Protein AF-A0A8B7DTK4-F1 (afdb_monomer)

Solvent-accessible surface area (backbone atoms only — not comparable to full-atom values): 12635 Å² total; per-residue (Å²): 114,81,43,78,78,46,71,45,81,39,55,44,80,62,78,88,48,68,75,44,72,44,79,48,42,32,68,42,70,70,43,102,45,38,32,32,68,31,72,33,50,77,47,78,41,64,47,70,21,38,71,86,69,42,74,74,54,98,84,59,91,75,79,82,68,93,57,94,75,70,74,75,70,68,80,72,57,88,82,68,97,69,95,66,76,84,79,89,68,98,66,87,71,51,88,86,48,94,54,77,44,68,44,64,66,47,74,51,75,45,76,42,70,95,69,66,85,91,61,89,74,64,90,91,56,81,64,62,39,81,43,54,77,43,60,36,41,33,33,33,32,48,46,66,36,74,68,60,45,50,54,49,51,52,43,58,75,67,64,60,87,72,90,77,89,80,86,87,85,88,85,87,86,77,86,82,67,96,57,100,70,86,87,82,84,82,86,129

Nearest PDB structures (foldseek):
  6ov6-assembly1_B  TM=1.479E-01  e=3.094E+00  Bizionia argentinensis JUB59
  6ov6-assembly1_C  TM=1.062E-01  e=1.265E+00  Bizionia argentinensis JUB59
  6ov6-assembly1_A  TM=1.298E-01  e=3.658E+00  Bizionia argentinensis JUB59
  4cug-assembly1_B  TM=1.272E-01  e=8.459E+00  Rhodothermus marinus DSM 4252

Sequence (188 aa):
MKELKGFHEYEPVARTNLNRVGEIKINIEQKDLFTLPSEAFLLFEGRLLKADETAYVNGDATTMLGMLKYPNDFQLAQGLNQLWTKDSDTIAYIDDYNKVIYGFKHTLTLVRKSDNDAIFRVATLADGKVNLDKISLFIPQVIPSDIERNNLYKAIESKVTLPVTFRLRQCDTITVPQFTTFTWRLSV

Mean predicted aligned error: 13.81 Å

Foldseek 3Di:
DKDWPFKDKWFWPDLVCPQPFFKTKTKDAFDQFKWFCQPKDKDWDWAKAAPVRHHDDDVPPDDPPPDPPPPPPVVPPPDDDDQDDDDPDDDDGNPPDRDIDGRDIDMDIDGDDPDLSSDDDDPPGGGIGIGTNGMIMIIITIDDDPVVVVVVVVCVVVVDDDDDDDDDDDDDDDDDDPDPDDDDDDDD

Structure (mmCIF, N/CA/C/O backbone):
data_AF-A0A8B7DTK4-F1
#
_entry.id   AF-A0A8B7DTK4-F1
#
loop_
_atom_site.group_PDB
_atom_site.id
_atom_site.type_symbol
_atom_site.label_atom_id
_atom_site.label_alt_id
_atom_site.label_comp_id
_atom_site.label_asym_id
_atom_site.label_entity_id
_atom_site.label_seq_id
_atom_site.pdbx_PDB_ins_code
_atom_site.Cartn_x
_atom_site.Cartn_y
_atom_site.Cartn_z
_atom_site.occupancy
_atom_site.B_iso_or_equiv
_atom_site.auth_seq_id
_atom_site.auth_comp_id
_atom_site.auth_asym_id
_atom_site.auth_atom_id
_atom_site.pdbx_PDB_model_num
ATOM 1 N N . MET A 1 1 ? -24.216 4.864 14.576 1.00 44.91 1 MET A N 1
ATOM 2 C CA . MET A 1 1 ? -24.102 5.370 13.186 1.00 44.91 1 MET A CA 1
ATOM 3 C C . MET A 1 1 ? -22.685 5.890 13.056 1.00 44.91 1 MET A C 1
ATOM 5 O O . MET A 1 1 ? -22.314 6.747 13.845 1.00 44.91 1 MET A O 1
ATOM 9 N N . LYS A 1 2 ? -21.865 5.278 12.195 1.00 52.81 2 LYS A N 1
ATOM 10 C CA . LYS A 1 2 ? -20.459 5.662 12.013 1.00 52.81 2 LYS A CA 1
ATOM 11 C C . LYS A 1 2 ? -20.415 6.842 11.047 1.00 52.81 2 LYS A C 1
ATOM 13 O O . LYS A 1 2 ? -20.932 6.711 9.942 1.00 52.81 2 LYS A O 1
ATOM 18 N N . GLU A 1 3 ? -19.805 7.951 11.441 1.00 58.19 3 GLU A N 1
ATOM 19 C CA . GLU A 1 3 ? -19.503 9.038 10.510 1.00 58.19 3 GLU A CA 1
ATOM 20 C C . GLU A 1 3 ? -18.032 8.951 10.094 1.00 58.19 3 GLU A C 1
ATOM 22 O O . GLU A 1 3 ? -17.126 8.877 10.933 1.00 58.19 3 GLU A O 1
ATOM 27 N N . LEU A 1 4 ? -17.798 8.916 8.780 1.00 62.78 4 LEU A N 1
ATOM 28 C CA . LEU A 1 4 ? -16.462 9.011 8.203 1.00 62.78 4 LEU A CA 1
ATOM 29 C C . LEU A 1 4 ? -16.016 10.472 8.283 1.00 62.78 4 LEU A C 1
ATOM 31 O O . LEU A 1 4 ? -16.617 11.347 7.666 1.00 62.78 4 LEU A O 1
ATOM 35 N N . LYS A 1 5 ? -14.950 10.736 9.041 1.00 64.56 5 LYS A N 1
ATOM 36 C CA . LYS A 1 5 ? -14.385 12.085 9.193 1.00 64.56 5 LYS A CA 1
ATOM 37 C C . LYS A 1 5 ? -13.558 12.500 7.971 1.00 64.56 5 LYS A C 1
ATOM 39 O O . LYS A 1 5 ? -13.405 13.687 7.701 1.00 64.56 5 LYS A O 1
ATOM 44 N N . GLY A 1 6 ? -12.999 11.515 7.267 1.00 80.50 6 GLY A N 1
ATOM 45 C CA . GLY A 1 6 ? -12.108 11.689 6.123 1.00 80.50 6 GLY A CA 1
ATOM 46 C C . GLY A 1 6 ? -10.924 10.724 6.162 1.00 80.50 6 GLY A C 1
ATOM 47 O O . GLY A 1 6 ? -10.737 9.979 7.128 1.00 80.50 6 GLY A O 1
ATOM 48 N N . PHE A 1 7 ? -10.117 10.747 5.105 1.00 85.12 7 PHE A N 1
ATOM 49 C CA . PHE A 1 7 ? -8.891 9.960 5.009 1.00 85.12 7 PHE A CA 1
ATOM 50 C C . PHE A 1 7 ? -7.704 10.726 5.587 1.00 85.12 7 PHE A C 1
ATOM 52 O O . PHE A 1 7 ? -7.533 11.917 5.332 1.00 85.12 7 PHE A O 1
ATOM 59 N N . HIS A 1 8 ? -6.867 10.032 6.351 1.00 89.06 8 HIS A N 1
ATOM 60 C CA . HIS A 1 8 ? -5.576 10.543 6.790 1.00 89.06 8 HIS A CA 1
ATOM 61 C C . HIS A 1 8 ? -4.464 9.956 5.937 1.00 89.06 8 HIS A C 1
ATOM 63 O O . HIS A 1 8 ? -4.405 8.740 5.755 1.00 89.06 8 HIS A O 1
ATOM 69 N N . GLU A 1 9 ? -3.590 10.828 5.449 1.00 90.31 9 GLU A N 1
ATOM 70 C CA . GLU A 1 9 ? -2.414 10.462 4.673 1.00 90.31 9 GLU A CA 1
ATOM 71 C C . GLU A 1 9 ? -1.246 10.089 5.597 1.00 90.31 9 GLU A C 1
ATOM 73 O O . GLU A 1 9 ? -0.906 10.825 6.525 1.00 90.31 9 GLU A O 1
ATOM 78 N N . TYR A 1 10 ? -0.619 8.950 5.323 1.00 89.88 10 TYR A N 1
ATOM 79 C CA . TYR A 1 10 ? 0.589 8.467 5.974 1.00 89.88 10 TYR A CA 1
ATOM 80 C C . TYR A 1 10 ? 1.692 8.318 4.936 1.00 89.88 10 TYR A C 1
ATOM 82 O O . TYR A 1 10 ? 1.535 7.623 3.930 1.00 89.88 10 TYR A O 1
ATOM 90 N N . GLU A 1 11 ? 2.830 8.942 5.212 1.00 90.88 11 GLU A N 1
ATOM 91 C CA . GLU A 1 11 ? 3.963 8.963 4.298 1.00 90.88 11 GLU A CA 1
ATOM 92 C C . GLU A 1 11 ? 5.086 8.007 4.738 1.00 90.88 11 GLU A C 1
ATOM 94 O O . GLU A 1 11 ? 5.223 7.702 5.930 1.00 90.88 11 GLU A O 1
ATOM 99 N N . PRO A 1 12 ? 5.928 7.549 3.796 1.00 91.88 12 PRO A N 1
ATOM 100 C CA . PRO A 1 12 ? 7.107 6.761 4.095 1.00 91.88 12 PRO A CA 1
ATOM 101 C C . PRO A 1 12 ? 8.075 7.474 5.037 1.00 91.88 12 PRO A C 1
ATOM 103 O O . PRO A 1 12 ? 8.322 8.675 4.917 1.00 91.88 12 PRO A O 1
ATOM 106 N N . VAL A 1 13 ? 8.709 6.699 5.918 1.00 87.31 13 VAL A N 1
ATOM 107 C CA . VAL A 1 13 ? 9.711 7.194 6.879 1.00 87.31 13 VAL A CA 1
ATOM 108 C C . VAL A 1 13 ? 10.893 7.862 6.165 1.00 87.31 13 VAL A C 1
ATOM 110 O O . VAL A 1 13 ? 11.424 8.859 6.645 1.00 87.31 13 VAL A O 1
ATOM 113 N N . ALA A 1 14 ? 11.296 7.342 5.001 1.00 79.25 14 ALA A N 1
ATOM 114 C CA . ALA A 1 14 ? 12.398 7.871 4.201 1.00 79.25 14 ALA A CA 1
ATOM 115 C C . ALA A 1 14 ? 11.925 8.245 2.786 1.00 79.25 14 ALA A C 1
ATOM 117 O O . ALA A 1 14 ? 11.954 7.424 1.869 1.00 79.25 14 ALA A O 1
ATOM 118 N N . ARG A 1 15 ? 11.520 9.508 2.600 1.00 66.81 15 ARG A N 1
ATOM 119 C CA . ARG A 1 15 ? 10.971 10.028 1.329 1.00 66.81 15 ARG A CA 1
ATOM 120 C C . ARG A 1 15 ? 11.964 10.025 0.160 1.00 66.81 15 ARG A C 1
ATOM 122 O O . ARG A 1 15 ? 11.557 10.014 -0.992 1.00 66.81 15 ARG A O 1
ATOM 129 N N . THR A 1 16 ? 13.268 10.028 0.428 1.00 63.88 16 THR A N 1
ATOM 130 C CA . THR A 1 16 ? 14.312 10.179 -0.604 1.00 63.88 16 THR A CA 1
ATOM 131 C C . THR A 1 16 ? 14.728 8.870 -1.278 1.00 63.88 16 THR A C 1
ATOM 133 O O . THR A 1 16 ? 15.439 8.900 -2.279 1.00 63.88 16 THR A O 1
ATOM 136 N N . ASN A 1 17 ? 14.283 7.716 -0.768 1.00 73.69 17 ASN A N 1
ATOM 137 C CA . ASN A 1 17 ? 14.762 6.400 -1.209 1.00 73.69 17 ASN A CA 1
ATOM 138 C C . ASN A 1 17 ? 13.723 5.577 -1.988 1.00 73.69 17 ASN A C 1
ATOM 140 O O . ASN A 1 17 ? 13.933 4.386 -2.192 1.00 73.69 17 ASN A O 1
ATOM 144 N N . LEU A 1 18 ? 12.641 6.191 -2.480 1.00 86.19 18 LEU A N 1
ATOM 145 C CA . LEU A 1 18 ? 11.566 5.476 -3.194 1.00 86.19 18 LEU A CA 1
ATOM 146 C C . LEU A 1 18 ? 12.040 4.779 -4.484 1.00 86.19 18 LEU A C 1
ATOM 148 O O . LEU A 1 18 ? 11.408 3.829 -4.945 1.00 86.19 18 LEU A O 1
ATOM 152 N N . ASN A 1 19 ? 13.155 5.241 -5.059 1.00 87.69 19 ASN A N 1
ATOM 153 C CA . ASN A 1 19 ? 13.752 4.711 -6.291 1.00 87.69 19 ASN A CA 1
ATOM 154 C C . ASN A 1 19 ? 14.987 3.835 -6.057 1.00 87.69 19 ASN A C 1
ATOM 156 O O . ASN A 1 19 ? 15.630 3.413 -7.016 1.00 87.69 19 ASN A O 1
ATOM 160 N N . ARG A 1 20 ? 15.329 3.557 -4.794 1.00 88.44 20 ARG A N 1
ATOM 161 C CA . ARG A 1 20 ? 16.399 2.622 -4.443 1.00 88.44 20 ARG A CA 1
ATOM 162 C C . ARG A 1 20 ? 15.816 1.250 -4.135 1.00 88.44 20 ARG A C 1
ATOM 164 O O . ARG A 1 20 ? 14.678 1.129 -3.691 1.00 88.44 20 ARG A O 1
ATOM 171 N N . VAL A 1 21 ? 16.621 0.221 -4.369 1.00 88.56 21 VAL A N 1
ATOM 172 C CA . VAL A 1 21 ? 16.302 -1.143 -3.941 1.00 88.56 21 VAL A CA 1
ATOM 173 C C . VAL A 1 21 ? 16.249 -1.166 -2.416 1.00 88.56 21 VAL A C 1
ATOM 175 O O . VAL A 1 21 ? 17.160 -0.650 -1.764 1.00 88.56 21 VAL A O 1
ATOM 178 N N . GLY A 1 22 ? 15.200 -1.759 -1.856 1.00 88.00 22 GLY A N 1
ATOM 179 C CA . GLY A 1 22 ? 15.048 -1.904 -0.414 1.00 88.00 22 GLY A CA 1
ATOM 180 C C . GLY A 1 22 ? 13.632 -1.672 0.093 1.00 88.00 22 GLY A C 1
ATOM 181 O O . GLY A 1 22 ? 12.657 -1.648 -0.660 1.00 88.00 22 GLY A O 1
ATOM 182 N N . GLU A 1 23 ? 13.535 -1.540 1.411 1.00 89.38 23 GLU A N 1
ATOM 183 C CA . GLU A 1 23 ? 12.269 -1.397 2.119 1.00 89.38 23 GLU A CA 1
ATOM 184 C C . GLU A 1 23 ? 11.786 0.055 2.126 1.00 89.38 23 GLU A C 1
ATOM 186 O O . GLU A 1 23 ? 12.502 0.978 2.518 1.00 89.38 23 GLU A O 1
ATOM 191 N N . ILE A 1 24 ? 10.518 0.235 1.778 1.00 88.50 24 ILE A N 1
ATOM 192 C CA . ILE A 1 24 ? 9.765 1.468 1.947 1.00 88.50 24 ILE A CA 1
ATOM 193 C C . ILE A 1 24 ? 8.773 1.213 3.079 1.00 88.50 24 ILE A C 1
ATOM 195 O O . ILE A 1 24 ? 7.838 0.425 2.937 1.00 88.50 24 ILE A O 1
ATOM 199 N N . LYS A 1 25 ? 9.005 1.856 4.225 1.00 90.31 25 LYS A N 1
ATOM 200 C CA . LYS A 1 25 ? 8.197 1.675 5.437 1.00 90.31 25 LYS A CA 1
ATOM 201 C C . LYS A 1 25 ? 7.283 2.861 5.658 1.00 90.31 25 LYS A C 1
ATOM 203 O O . LYS A 1 25 ? 7.762 3.993 5.681 1.00 90.31 25 LYS A O 1
ATOM 208 N N . ILE A 1 26 ? 6.006 2.589 5.892 1.00 90.00 26 ILE A N 1
ATOM 209 C CA . ILE A 1 26 ? 5.018 3.558 6.359 1.00 90.00 26 ILE A CA 1
ATOM 210 C C . ILE A 1 26 ? 4.598 3.131 7.762 1.00 90.00 26 ILE A C 1
ATOM 212 O O . ILE A 1 26 ? 4.075 2.032 7.958 1.00 90.00 26 ILE A O 1
ATOM 216 N N . ASN A 1 27 ? 4.854 3.998 8.738 1.00 89.00 27 ASN A N 1
ATOM 217 C CA . ASN A 1 27 ? 4.520 3.742 10.133 1.00 89.00 27 ASN A CA 1
ATOM 218 C C . ASN A 1 27 ? 3.277 4.527 10.536 1.00 89.00 27 ASN A C 1
ATOM 220 O O . ASN A 1 27 ? 3.184 5.738 10.340 1.00 89.00 27 ASN A O 1
ATOM 224 N N . ILE A 1 28 ? 2.347 3.820 11.163 1.00 87.94 28 ILE A N 1
ATOM 225 C CA . ILE A 1 28 ? 1.194 4.386 11.845 1.00 87.94 28 ILE A CA 1
ATOM 226 C C . ILE A 1 28 ? 1.518 4.351 13.325 1.00 87.94 28 ILE A C 1
ATOM 228 O O . ILE A 1 28 ? 1.452 3.298 13.958 1.00 87.94 28 ILE A O 1
ATOM 232 N N . GLU A 1 29 ? 1.902 5.501 13.865 1.00 85.62 29 GLU A N 1
ATOM 233 C CA . GLU A 1 29 ? 2.156 5.624 15.295 1.00 85.62 29 GLU A CA 1
ATOM 234 C C . GLU A 1 29 ? 0.861 5.543 16.104 1.00 85.62 29 GLU A C 1
ATOM 236 O O . GLU A 1 29 ? -0.230 5.855 15.616 1.00 85.62 29 GLU A O 1
ATOM 241 N N . GLN 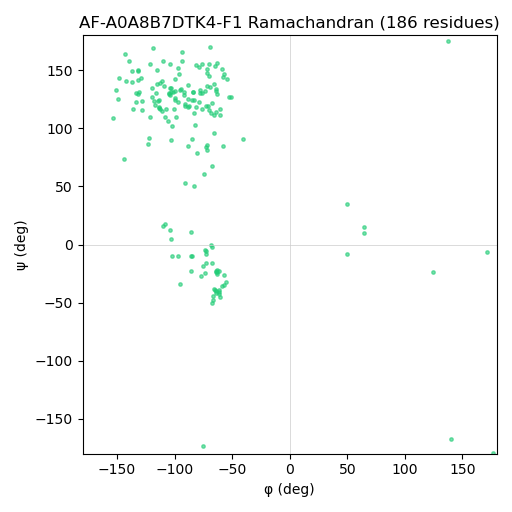A 1 30 ? 1.006 5.139 17.365 1.00 78.06 30 GLN A N 1
ATOM 242 C CA . GLN A 1 30 ? -0.094 5.102 18.315 1.00 78.06 30 GLN A CA 1
ATOM 243 C C . GLN A 1 30 ? -0.655 6.517 18.503 1.00 78.06 30 GLN A C 1
ATOM 245 O O . GLN A 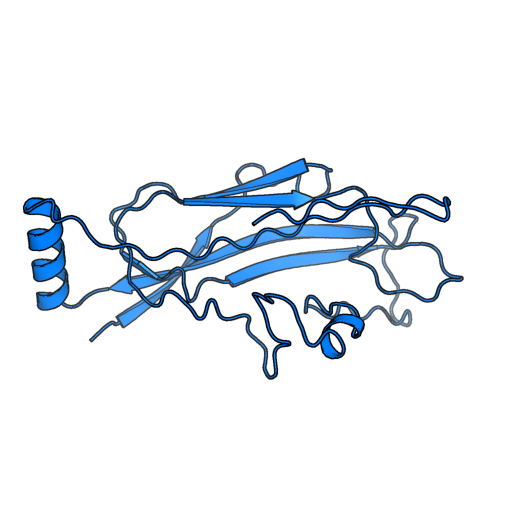1 30 ? 0.033 7.425 18.966 1.00 78.06 30 GLN A O 1
ATOM 250 N N . LYS A 1 31 ? -1.916 6.699 18.115 1.00 74.75 31 LYS A N 1
ATOM 251 C CA . LYS A 1 31 ? -2.695 7.928 18.291 1.00 74.75 31 LYS A CA 1
ATOM 252 C C . LYS A 1 31 ? -4.056 7.552 18.867 1.00 74.75 31 LYS A C 1
ATOM 254 O O . LYS A 1 31 ? -4.571 6.485 18.538 1.00 74.75 31 LYS A O 1
ATOM 259 N N . ASP A 1 32 ? -4.666 8.440 19.646 1.00 79.81 32 ASP A N 1
ATOM 260 C CA . ASP A 1 32 ? -6.035 8.279 20.164 1.00 79.81 32 ASP A CA 1
ATOM 261 C C . ASP A 1 32 ? -7.081 8.510 19.059 1.00 79.81 32 ASP A C 1
ATOM 263 O O . ASP A 1 32 ? -7.887 9.440 19.090 1.00 79.81 32 ASP A O 1
ATOM 267 N N . LEU A 1 33 ? -7.016 7.683 18.017 1.00 82.50 33 LEU A N 1
ATOM 268 C CA . LEU A 1 33 ? -7.846 7.762 16.826 1.00 82.50 33 LEU A CA 1
ATOM 269 C C . LEU A 1 33 ? -8.468 6.401 16.536 1.00 82.50 33 LEU A C 1
ATOM 271 O O . LEU A 1 33 ? -7.838 5.352 16.690 1.00 82.50 33 LEU A O 1
ATOM 275 N N . PHE A 1 34 ? -9.710 6.455 16.069 1.00 82.56 34 PHE A N 1
ATOM 276 C CA . PHE A 1 34 ? -10.416 5.315 15.513 1.00 82.56 34 PHE A CA 1
ATOM 277 C C . PHE A 1 34 ? -10.166 5.283 14.007 1.00 82.56 34 PHE A C 1
ATOM 279 O O . PHE A 1 34 ? -10.479 6.246 13.303 1.00 82.56 34 PHE A O 1
ATOM 286 N N . THR A 1 35 ? -9.595 4.192 13.514 1.00 83.38 35 THR A N 1
ATOM 287 C CA . THR A 1 35 ? -9.281 4.006 12.096 1.00 83.38 35 THR A CA 1
ATOM 288 C C . THR A 1 35 ? -9.975 2.772 11.543 1.00 83.38 35 THR A C 1
ATOM 290 O O . THR A 1 35 ? -10.315 1.847 12.285 1.00 83.38 35 THR A O 1
ATOM 293 N N . LEU A 1 36 ? -10.203 2.758 10.231 1.00 80.31 36 LEU A N 1
ATOM 294 C CA . LEU A 1 36 ? -10.808 1.626 9.535 1.00 80.31 36 LEU A CA 1
ATOM 295 C C . LEU A 1 36 ? -9.879 1.130 8.413 1.00 80.31 36 LEU A C 1
ATOM 297 O O . LEU A 1 36 ? -10.003 1.566 7.272 1.00 80.31 36 LEU A O 1
ATOM 301 N N . PRO A 1 37 ? -8.929 0.225 8.716 1.00 79.25 37 PRO A N 1
ATOM 302 C CA . PRO A 1 37 ? -7.949 -0.230 7.730 1.00 79.25 37 PRO A CA 1
ATOM 303 C C . PRO A 1 37 ? -8.538 -0.965 6.521 1.00 79.25 37 PRO A C 1
ATOM 305 O O . PRO A 1 37 ? -7.881 -1.001 5.489 1.00 79.25 37 PRO A O 1
ATOM 308 N N . SER A 1 38 ? -9.750 -1.532 6.608 1.00 76.06 38 SER A N 1
ATOM 309 C CA . SER A 1 38 ? -10.386 -2.221 5.469 1.00 76.06 38 SER A CA 1
ATOM 310 C C . SER A 1 38 ? -10.687 -1.317 4.282 1.00 76.06 38 SER A C 1
ATOM 312 O O . SER A 1 38 ? -10.814 -1.798 3.164 1.00 76.06 38 SER A O 1
ATOM 314 N N . GLU A 1 39 ? -10.815 -0.017 4.529 1.00 78.25 39 GLU A N 1
ATOM 315 C CA . GLU A 1 39 ? -11.058 0.993 3.501 1.00 78.25 39 GLU A CA 1
ATOM 316 C C . GLU A 1 39 ? -9.783 1.791 3.182 1.00 78.25 39 GLU A C 1
ATOM 318 O O . GLU A 1 39 ? -9.840 2.843 2.551 1.00 78.25 39 GLU A O 1
ATOM 323 N N . ALA A 1 40 ? -8.616 1.330 3.640 1.00 82.12 40 ALA A N 1
ATOM 324 C CA . ALA A 1 40 ? -7.351 1.974 3.330 1.00 82.12 40 ALA A CA 1
ATOM 325 C C . ALA A 1 40 ? -6.942 1.752 1.868 1.00 82.12 40 ALA A C 1
ATOM 327 O O . ALA A 1 40 ? -7.164 0.681 1.308 1.00 82.12 40 ALA A O 1
ATOM 328 N N . PHE A 1 41 ? -6.262 2.732 1.275 1.00 81.00 41 PHE A N 1
ATOM 329 C CA . PHE A 1 41 ? -5.714 2.616 -0.077 1.00 81.00 41 PHE A CA 1
ATOM 330 C C . PHE A 1 41 ? -4.323 3.244 -0.188 1.00 81.00 41 PHE A C 1
ATOM 332 O O . PHE A 1 41 ? -3.936 4.097 0.612 1.00 81.00 41 PHE A O 1
ATOM 339 N N . LEU A 1 42 ? -3.562 2.815 -1.194 1.00 85.44 42 LEU A N 1
ATOM 340 C CA . LEU A 1 42 ? -2.244 3.360 -1.516 1.00 85.44 42 LEU A CA 1
ATOM 341 C C . LEU A 1 42 ? -2.328 4.263 -2.744 1.00 85.44 42 LEU A C 1
ATOM 343 O O . LEU A 1 42 ? -2.906 3.889 -3.761 1.00 85.44 42 LEU A O 1
ATOM 347 N N . LEU A 1 43 ? -1.693 5.424 -2.653 1.00 83.25 43 LEU A N 1
ATOM 348 C CA . LEU A 1 43 ? -1.457 6.330 -3.765 1.00 83.25 43 LEU A CA 1
ATOM 349 C C . LEU A 1 43 ? 0.007 6.223 -4.190 1.00 83.25 43 LEU A C 1
ATOM 351 O O . LEU A 1 43 ? 0.904 6.369 -3.358 1.00 83.25 43 LEU A O 1
ATOM 355 N N . PHE A 1 44 ? 0.233 6.014 -5.484 1.00 84.69 44 PHE A N 1
ATOM 356 C CA . PHE A 1 44 ? 1.550 6.070 -6.107 1.00 84.69 44 PHE A CA 1
ATOM 357 C C . PHE A 1 44 ? 1.550 7.191 -7.141 1.00 84.69 44 PHE A C 1
ATOM 359 O O . PHE A 1 44 ? 0.743 7.177 -8.068 1.00 84.69 44 PHE A O 1
ATOM 366 N N . GLU A 1 45 ? 2.473 8.135 -7.006 1.00 82.88 45 GLU A N 1
ATOM 367 C CA . GLU A 1 45 ? 2.741 9.149 -8.023 1.00 82.88 45 GLU A CA 1
ATOM 368 C C . GLU A 1 45 ? 4.154 8.938 -8.546 1.00 82.88 45 GLU A C 1
ATOM 370 O O . GLU A 1 45 ? 5.092 8.654 -7.796 1.00 82.88 45 GLU A O 1
ATOM 375 N N . GLY A 1 46 ? 4.319 9.061 -9.853 1.00 85.19 46 GLY A N 1
ATOM 376 C CA . GLY A 1 46 ? 5.591 8.816 -10.497 1.00 85.19 46 GLY A CA 1
ATOM 377 C C . GLY A 1 46 ? 5.490 8.947 -12.002 1.00 85.19 46 GLY A C 1
ATOM 378 O O . GLY A 1 46 ? 4.433 9.247 -12.558 1.00 85.19 46 GLY A O 1
ATOM 379 N N . ARG A 1 47 ? 6.619 8.721 -12.658 1.00 83.75 47 ARG A N 1
ATOM 380 C CA . ARG A 1 47 ? 6.787 8.844 -14.099 1.00 83.75 47 ARG A CA 1
ATOM 381 C C . ARG A 1 47 ? 7.488 7.616 -14.649 1.00 83.75 47 ARG A C 1
ATOM 383 O O . ARG A 1 47 ? 8.427 7.098 -14.047 1.00 83.75 47 ARG A O 1
ATOM 390 N N . LEU A 1 48 ? 7.045 7.180 -15.821 1.00 84.81 48 LEU A N 1
ATOM 391 C CA . LEU A 1 48 ? 7.780 6.220 -16.628 1.00 84.81 48 LEU A CA 1
ATOM 392 C C . LEU A 1 48 ? 8.809 6.984 -17.470 1.00 84.81 48 LEU A C 1
ATOM 394 O O . LEU A 1 48 ? 8.458 7.909 -18.200 1.00 84.81 48 LEU A O 1
ATOM 398 N N . LEU A 1 49 ? 10.075 6.609 -17.343 1.00 85.00 49 LEU A N 1
ATOM 399 C CA . LEU A 1 49 ? 11.204 7.135 -18.106 1.00 85.00 49 LEU A CA 1
ATOM 400 C C . LEU A 1 49 ? 11.723 6.060 -19.060 1.00 85.00 49 LEU A C 1
ATOM 402 O O . LEU A 1 49 ? 11.504 4.867 -18.846 1.00 85.00 49 LEU A O 1
ATOM 406 N N . LYS A 1 50 ? 12.418 6.475 -20.113 1.00 84.56 50 LYS A N 1
ATOM 407 C CA . LYS A 1 50 ? 13.169 5.569 -20.987 1.00 84.56 50 LYS A CA 1
ATOM 408 C C . LYS A 1 50 ? 14.382 4.993 -20.242 1.00 84.56 50 LYS A C 1
ATOM 410 O O . LYS A 1 50 ? 14.729 5.444 -19.148 1.00 84.56 50 LYS A O 1
ATOM 415 N N . ALA A 1 51 ? 15.041 4.003 -20.845 1.00 81.69 51 ALA A N 1
ATOM 416 C CA . ALA A 1 51 ? 16.275 3.410 -20.316 1.00 81.69 51 ALA A CA 1
ATOM 417 C C . ALA A 1 51 ? 17.379 4.454 -20.055 1.00 81.69 51 ALA A C 1
ATOM 419 O O . ALA A 1 51 ? 18.174 4.305 -19.133 1.00 81.69 51 ALA A O 1
ATOM 420 N N . ASP A 1 52 ? 17.410 5.513 -20.867 1.00 83.31 52 ASP A N 1
ATOM 421 C CA . ASP A 1 52 ? 18.352 6.634 -20.784 1.00 83.31 52 ASP A CA 1
ATOM 422 C C . ASP A 1 52 ? 17.903 7.741 -19.811 1.00 83.31 52 ASP A C 1
ATOM 424 O O . ASP A 1 52 ? 18.474 8.828 -19.800 1.00 83.31 52 ASP A O 1
ATOM 428 N N . GLU A 1 53 ? 16.872 7.471 -19.004 1.00 83.44 53 GLU A N 1
ATOM 429 C CA . GLU A 1 53 ? 16.265 8.393 -18.039 1.00 83.44 53 GLU A CA 1
ATOM 430 C C . GLU A 1 53 ? 15.582 9.622 -18.661 1.00 83.44 53 GLU A C 1
ATOM 432 O O . GLU A 1 53 ? 15.137 10.520 -17.942 1.00 83.44 53 GLU A O 1
ATOM 437 N N . THR A 1 54 ? 15.419 9.654 -19.985 1.00 85.31 54 THR A N 1
ATOM 438 C CA . THR A 1 54 ? 14.666 10.715 -20.653 1.00 85.31 54 THR A CA 1
ATOM 439 C C . THR A 1 54 ? 13.160 10.463 -20.587 1.00 85.31 54 THR A C 1
ATOM 441 O O . THR A 1 54 ? 12.681 9.332 -20.447 1.00 85.31 54 THR A O 1
ATOM 444 N N . ALA A 1 55 ? 12.381 11.543 -20.663 1.00 81.94 55 ALA A N 1
ATOM 445 C CA . ALA A 1 55 ? 10.930 11.446 -20.718 1.00 81.94 55 ALA A CA 1
ATOM 446 C C . ALA A 1 55 ? 10.471 10.874 -22.069 1.00 81.94 55 ALA A C 1
ATOM 448 O O . ALA A 1 55 ? 11.036 11.176 -23.125 1.00 81.94 55 ALA A O 1
ATOM 449 N N . TYR A 1 56 ? 9.397 10.087 -22.043 1.00 76.62 56 TYR A N 1
ATOM 450 C CA . TYR A 1 56 ? 8.664 9.761 -23.262 1.00 76.62 56 TYR A CA 1
ATOM 451 C C . TYR A 1 56 ? 8.015 11.028 -23.830 1.00 76.62 56 TYR A C 1
ATOM 453 O O . TYR A 1 56 ? 7.525 11.877 -23.082 1.00 76.62 56 TYR A O 1
ATOM 461 N N . VAL A 1 57 ? 8.070 11.188 -25.151 1.00 76.44 57 VAL A N 1
ATOM 462 C CA . VAL A 1 57 ? 7.563 12.385 -25.839 1.00 76.44 57 VAL A CA 1
ATOM 463 C C . VAL A 1 57 ? 6.119 12.174 -26.287 1.00 76.44 57 VAL A C 1
ATOM 465 O O . VAL A 1 57 ? 5.668 11.044 -26.446 1.00 76.44 57 VAL A O 1
ATOM 468 N N . ASN A 1 58 ? 5.377 13.263 -26.499 1.00 53.94 58 ASN A N 1
ATOM 469 C CA . ASN A 1 58 ? 3.989 13.201 -26.960 1.00 53.94 58 ASN A CA 1
ATOM 470 C C . ASN A 1 58 ? 3.924 12.513 -28.341 1.00 53.94 58 ASN A C 1
ATOM 472 O O . ASN A 1 58 ? 4.445 13.048 -29.318 1.00 53.94 58 ASN A O 1
ATOM 476 N N . GLY A 1 59 ? 3.350 11.309 -28.397 1.00 57.19 59 GLY A N 1
ATOM 477 C CA . GLY A 1 59 ? 3.382 10.412 -29.561 1.00 57.19 59 GLY A CA 1
ATOM 478 C C . GLY A 1 59 ? 3.948 9.022 -29.247 1.00 57.19 59 GLY A C 1
ATOM 479 O O . GLY A 1 59 ? 3.574 8.052 -29.904 1.00 57.19 59 GLY A O 1
ATOM 480 N N . ASP A 1 60 ? 4.765 8.901 -28.198 1.00 58.22 60 ASP A N 1
ATOM 481 C CA . ASP A 1 60 ? 5.111 7.611 -27.608 1.00 58.22 60 ASP A CA 1
ATOM 482 C C . ASP A 1 60 ? 3.875 7.092 -26.850 1.00 58.22 60 ASP A C 1
ATOM 484 O O . ASP A 1 60 ? 3.374 7.740 -25.928 1.00 58.22 60 ASP A O 1
ATOM 488 N N . ALA A 1 61 ? 3.341 5.930 -27.235 1.00 45.38 61 ALA A N 1
ATOM 489 C CA . ALA A 1 61 ? 2.223 5.309 -26.528 1.00 45.38 61 ALA A CA 1
ATOM 490 C C . ALA A 1 61 ? 2.689 4.755 -25.167 1.00 45.38 61 ALA A C 1
ATOM 492 O O . ALA A 1 61 ? 2.955 3.565 -25.025 1.00 45.38 61 ALA A O 1
ATOM 493 N N . THR A 1 62 ? 2.798 5.611 -24.152 1.00 51.09 62 THR A N 1
ATOM 494 C CA . THR A 1 62 ? 3.052 5.202 -22.764 1.00 51.09 62 THR A CA 1
ATOM 495 C C . THR A 1 62 ? 1.772 5.264 -21.950 1.00 51.09 62 THR A C 1
ATOM 497 O O . THR A 1 62 ? 1.444 6.282 -21.345 1.00 51.09 62 THR A O 1
ATOM 500 N N . THR A 1 63 ? 1.028 4.161 -21.913 1.00 45.84 63 THR A N 1
ATOM 501 C CA . THR A 1 63 ? -0.067 4.003 -20.953 1.00 45.84 63 THR A CA 1
ATOM 502 C C . THR A 1 63 ? 0.511 3.546 -19.617 1.00 45.84 63 THR A C 1
ATOM 504 O O . THR A 1 63 ? 0.815 2.366 -19.448 1.00 45.84 63 THR A O 1
ATOM 507 N N . MET A 1 64 ? 0.633 4.451 -18.642 1.00 44.59 64 MET A N 1
ATOM 508 C CA . MET A 1 64 ? 0.663 4.043 -17.237 1.00 44.59 64 MET A CA 1
ATOM 509 C C . MET A 1 64 ? -0.760 3.629 -16.862 1.00 44.59 64 MET A C 1
ATOM 511 O O . MET A 1 64 ? -1.550 4.429 -16.367 1.00 44.59 64 MET A O 1
ATOM 515 N N . LEU A 1 65 ? -1.122 2.382 -17.163 1.00 40.56 65 LEU A N 1
ATOM 516 C CA . LEU A 1 65 ? -2.300 1.774 -16.559 1.00 40.56 65 LEU A CA 1
ATOM 517 C C . LEU A 1 65 ? -1.989 1.631 -15.068 1.00 40.56 65 LEU A C 1
ATOM 519 O O . LEU A 1 65 ? -1.321 0.691 -14.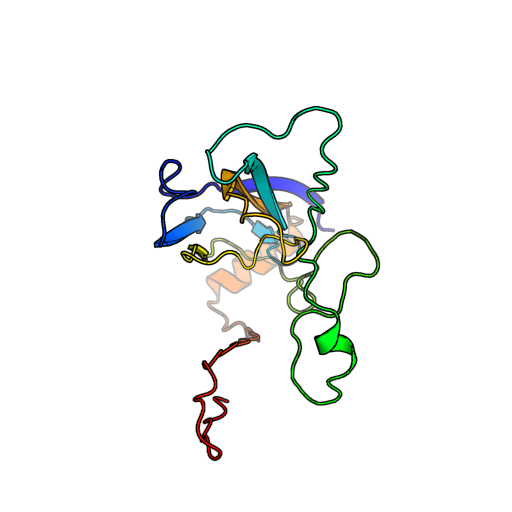651 1.00 40.56 65 LEU A O 1
ATOM 523 N N . GLY A 1 66 ? -2.436 2.611 -14.282 1.00 42.03 66 GLY A N 1
ATOM 524 C CA . GLY A 1 66 ? -2.470 2.566 -12.826 1.00 42.03 66 GLY A CA 1
ATOM 525 C C . GLY A 1 66 ? -3.478 1.526 -12.355 1.00 42.03 66 GLY A C 1
ATOM 526 O O . GLY A 1 66 ? -4.521 1.866 -11.826 1.00 42.03 66 GLY A O 1
ATOM 527 N N . MET A 1 67 ? -3.179 0.260 -12.606 1.00 39.69 67 MET A N 1
ATOM 528 C CA . MET A 1 67 ? -3.758 -0.911 -11.968 1.00 39.69 67 MET A CA 1
ATOM 529 C C . MET A 1 67 ? -2.662 -1.969 -12.021 1.00 39.69 67 MET A C 1
ATOM 531 O O . MET A 1 67 ? -2.058 -2.159 -13.076 1.00 39.69 67 MET A O 1
ATOM 535 N N . LEU A 1 68 ? -2.399 -2.656 -10.907 1.00 40.44 68 LEU A N 1
ATOM 536 C CA . LEU A 1 68 ? -1.595 -3.881 -10.884 1.00 40.44 68 LEU A CA 1
ATOM 537 C C . LEU A 1 68 ? -2.263 -4.912 -11.810 1.00 40.44 68 LEU A C 1
ATOM 539 O O . LEU A 1 68 ? -3.096 -5.713 -11.392 1.00 40.44 68 LEU A O 1
ATOM 543 N N . LYS A 1 69 ? -1.968 -4.840 -13.108 1.00 40.69 69 LYS A N 1
ATOM 544 C CA . LYS A 1 69 ? -2.510 -5.738 -14.121 1.00 40.69 69 LYS A CA 1
ATOM 545 C C . LYS A 1 69 ? -1.577 -6.935 -14.182 1.00 40.69 69 LYS A C 1
ATOM 547 O O . LYS A 1 69 ? -0.636 -6.978 -14.967 1.00 40.69 69 LYS A O 1
ATOM 552 N N . TYR A 1 70 ? -1.822 -7.877 -13.282 1.00 44.62 70 TYR A N 1
ATOM 553 C CA . TYR A 1 70 ? -1.166 -9.176 -13.297 1.00 44.62 70 TYR A CA 1
ATOM 554 C C . TYR A 1 70 ? -1.402 -9.880 -14.652 1.00 44.62 70 TYR A C 1
ATOM 556 O O . TYR A 1 70 ? -2.474 -9.700 -15.247 1.00 44.62 70 TYR A O 1
ATOM 564 N N . PRO A 1 71 ? -0.436 -10.676 -15.153 1.00 46.38 71 PRO A N 1
ATOM 565 C CA . PRO A 1 71 ? -0.638 -11.510 -16.333 1.00 46.38 71 PRO A CA 1
ATOM 566 C C . PRO A 1 71 ? -1.860 -12.425 -16.156 1.00 46.38 71 PRO A C 1
ATOM 568 O O . PRO A 1 71 ? -2.146 -12.916 -15.062 1.00 46.38 71 PRO A O 1
ATOM 571 N N . ASN A 1 72 ? -2.609 -12.631 -17.244 1.00 48.12 72 ASN A N 1
ATOM 572 C CA . ASN A 1 72 ? -3.916 -13.304 -17.246 1.00 48.12 72 ASN A CA 1
ATOM 573 C C . ASN A 1 72 ? -3.851 -14.810 -16.908 1.00 48.12 72 ASN A C 1
ATOM 575 O O . ASN A 1 72 ? -4.882 -15.474 -16.815 1.00 48.12 72 ASN A O 1
ATOM 579 N N . ASP A 1 73 ? -2.649 -15.344 -16.705 1.00 50.34 73 ASP A N 1
ATOM 580 C CA . ASP A 1 73 ? -2.373 -16.761 -16.462 1.00 50.34 73 ASP A CA 1
ATOM 581 C C . ASP A 1 73 ? -3.002 -17.264 -15.148 1.00 50.34 73 ASP A C 1
ATOM 583 O O . ASP A 1 73 ? -3.335 -18.441 -15.013 1.00 50.34 73 ASP A O 1
ATOM 587 N N . PHE A 1 74 ? -3.269 -16.357 -14.200 1.00 46.16 74 PHE A N 1
ATOM 588 C CA . PHE A 1 74 ? -3.923 -16.668 -12.924 1.00 46.16 74 PHE A CA 1
ATOM 589 C C . PHE A 1 74 ? -5.428 -16.966 -13.030 1.00 46.16 74 PHE A C 1
ATOM 591 O O . PHE A 1 74 ? -5.980 -17.543 -12.094 1.00 46.16 74 PHE A O 1
ATOM 598 N N . GLN A 1 75 ? -6.096 -16.617 -14.141 1.00 46.06 75 GLN A N 1
ATOM 599 C CA . GLN A 1 75 ? -7.523 -16.922 -14.350 1.00 46.06 75 GLN A CA 1
ATOM 600 C C . GLN A 1 75 ? -7.782 -18.397 -14.696 1.00 46.06 75 GLN A C 1
ATOM 602 O O . GLN A 1 75 ? -8.907 -18.872 -14.558 1.00 46.06 75 GLN A O 1
ATOM 607 N N . LEU A 1 76 ? -6.753 -19.127 -15.140 1.00 50.78 76 LEU A N 1
ATOM 608 C CA . LEU A 1 76 ? -6.858 -20.535 -15.539 1.00 50.78 76 LEU A CA 1
ATOM 609 C C . LEU A 1 76 ? -6.440 -21.504 -14.420 1.00 50.78 76 LEU A C 1
ATOM 611 O O . LEU A 1 76 ? -6.678 -22.707 -14.522 1.00 50.78 76 LEU A O 1
ATOM 615 N N . ALA A 1 77 ? -5.852 -20.993 -13.334 1.00 48.62 77 ALA A N 1
ATOM 616 C CA . ALA A 1 77 ? -5.433 -21.785 -12.185 1.00 48.62 77 ALA A CA 1
ATOM 617 C C . ALA A 1 77 ? -6.625 -22.076 -11.254 1.00 48.62 77 ALA A C 1
ATOM 619 O O . ALA A 1 77 ? -6.803 -21.445 -10.213 1.00 48.62 77 ALA A O 1
ATOM 620 N N . GLN A 1 78 ? -7.452 -23.056 -11.621 1.00 44.66 78 GLN A N 1
ATOM 621 C CA . GLN A 1 78 ? -8.462 -23.616 -10.721 1.00 44.66 78 GLN A CA 1
ATOM 622 C C . GLN A 1 78 ? -7.774 -24.470 -9.649 1.00 44.66 78 GLN A C 1
ATOM 624 O O . GLN A 1 78 ? -7.615 -25.675 -9.821 1.00 44.66 78 GLN A O 1
ATOM 629 N N . GLY A 1 79 ? -7.313 -23.860 -8.552 1.00 44.38 79 GLY A N 1
ATOM 630 C CA . GLY A 1 79 ? -6.816 -24.671 -7.438 1.00 44.38 79 GLY A CA 1
ATOM 631 C C . GLY A 1 79 ? -6.103 -24.008 -6.266 1.00 44.38 79 GLY A C 1
ATOM 632 O O . GLY A 1 79 ? -5.832 -24.723 -5.308 1.00 44.38 79 GLY A O 1
ATOM 633 N N . LEU A 1 80 ? -5.786 -22.708 -6.265 1.00 41.69 80 LEU A N 1
ATOM 634 C CA . LEU A 1 80 ? -4.955 -22.140 -5.190 1.00 41.69 80 LEU A CA 1
ATOM 635 C C . LEU A 1 80 ? -5.443 -20.787 -4.660 1.00 41.69 80 LEU A C 1
ATOM 637 O O . LEU A 1 80 ? -5.859 -19.916 -5.417 1.00 41.69 80 LEU A O 1
ATOM 641 N N . ASN A 1 81 ? -5.349 -20.661 -3.331 1.00 46.59 81 ASN A N 1
ATOM 642 C CA . ASN A 1 81 ? -5.667 -19.524 -2.463 1.00 46.59 81 ASN A CA 1
ATOM 643 C C . ASN A 1 81 ? -5.241 -18.162 -3.037 1.00 46.59 81 ASN A C 1
ATOM 645 O O . ASN A 1 81 ? -4.143 -17.677 -2.761 1.00 46.59 81 ASN A O 1
ATOM 649 N N . GLN A 1 82 ? -6.129 -17.500 -3.776 1.00 43.47 82 GLN A N 1
ATOM 650 C CA . GLN A 1 82 ? -5.914 -16.122 -4.212 1.00 43.47 82 GLN A CA 1
ATOM 651 C C . GLN A 1 82 ? -6.509 -15.143 -3.195 1.00 43.47 82 GLN A C 1
ATOM 653 O O . GLN A 1 82 ? -7.664 -15.279 -2.787 1.00 43.47 82 GLN A O 1
ATOM 658 N N . LEU A 1 83 ? -5.696 -14.160 -2.766 1.00 44.88 83 LEU A N 1
ATOM 659 C CA . LEU A 1 83 ? -6.151 -13.079 -1.877 1.00 44.88 83 LEU A CA 1
ATOM 660 C C . LEU A 1 83 ? -7.034 -12.059 -2.599 1.00 44.88 83 LEU A C 1
ATOM 662 O O . LEU A 1 83 ? -7.821 -11.354 -1.978 1.00 44.88 83 LEU A O 1
ATOM 666 N N . TRP A 1 84 ? -6.855 -11.979 -3.907 1.00 41.59 84 TRP A N 1
ATOM 667 C CA . TRP A 1 84 ? -7.384 -10.935 -4.754 1.00 41.59 84 TRP A CA 1
ATOM 668 C C . TRP A 1 84 ? -7.931 -11.609 -6.002 1.00 41.59 84 TRP A C 1
ATOM 670 O O . TRP A 1 84 ? -7.178 -12.237 -6.747 1.00 41.59 84 TRP A O 1
ATOM 680 N N . THR A 1 85 ? -9.236 -11.512 -6.222 1.00 46.94 85 THR A N 1
ATOM 681 C CA . THR A 1 85 ? -9.806 -11.712 -7.555 1.00 46.94 85 THR A CA 1
ATOM 682 C C . THR A 1 85 ? -9.582 -10.440 -8.367 1.00 46.94 85 THR A C 1
ATOM 684 O O . THR A 1 85 ? -9.480 -9.352 -7.803 1.00 46.94 85 THR A O 1
ATOM 687 N N . LYS A 1 86 ? -9.491 -10.561 -9.696 1.00 39.44 86 LYS A N 1
ATOM 688 C CA . LYS A 1 86 ? -9.410 -9.402 -10.594 1.00 39.44 86 LYS A CA 1
ATOM 689 C C . LYS A 1 86 ? -10.562 -8.431 -10.298 1.00 39.44 86 LYS A C 1
ATOM 691 O O . LYS A 1 86 ? -11.717 -8.852 -10.326 1.00 39.44 86 LYS A O 1
ATOM 696 N N . ASP A 1 87 ? -10.220 -7.165 -10.066 1.00 47.50 87 ASP A N 1
ATOM 697 C CA . ASP A 1 87 ? -11.164 -6.050 -9.951 1.00 47.50 87 ASP A CA 1
ATOM 698 C C . ASP A 1 87 ? -12.117 -6.039 -11.148 1.00 47.50 87 ASP A C 1
ATOM 700 O O . ASP A 1 87 ? -11.665 -6.019 -12.301 1.00 47.50 87 ASP A O 1
ATOM 704 N N . SER A 1 88 ? -13.425 -6.025 -10.884 1.00 50.09 88 SER A N 1
ATOM 705 C CA . SER A 1 88 ? -14.389 -5.617 -11.904 1.00 50.09 88 SER A CA 1
ATOM 706 C C . SER A 1 88 ? -14.580 -4.104 -11.939 1.00 50.09 88 SER A C 1
ATOM 708 O O . SER A 1 88 ? -14.908 -3.622 -13.010 1.00 50.09 88 SER A O 1
ATOM 710 N N . ASP A 1 89 ? -14.285 -3.351 -10.866 1.00 45.34 89 ASP A N 1
ATOM 711 C CA . ASP A 1 89 ? -14.417 -1.886 -10.842 1.00 45.34 89 ASP A CA 1
ATOM 712 C C . ASP A 1 89 ? -13.459 -1.212 -9.829 1.00 45.34 89 ASP A C 1
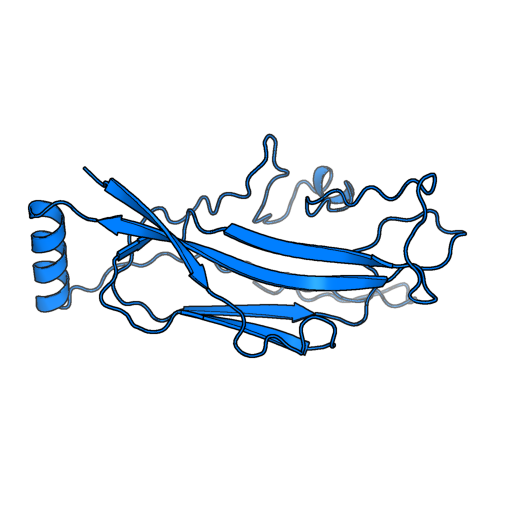ATOM 714 O O . ASP A 1 89 ? -13.663 -1.248 -8.623 1.00 45.34 89 ASP A O 1
ATOM 718 N N . THR A 1 90 ? -12.437 -0.525 -10.349 1.00 44.03 90 THR A N 1
ATOM 719 C CA . THR A 1 90 ? -11.697 0.643 -9.801 1.00 44.03 90 THR A CA 1
ATOM 720 C C . THR A 1 90 ? -11.124 0.709 -8.369 1.00 44.03 90 THR A C 1
ATOM 722 O O . THR A 1 90 ? -10.381 1.664 -8.133 1.00 44.03 90 THR A O 1
ATOM 725 N N . ILE A 1 91 ? -11.366 -0.201 -7.417 1.00 43.25 91 ILE A N 1
ATOM 726 C CA . ILE A 1 91 ? -10.772 -0.097 -6.064 1.00 43.25 91 ILE A CA 1
ATOM 727 C C . ILE A 1 91 ? -10.534 -1.478 -5.424 1.00 43.25 91 ILE A C 1
ATOM 729 O O . ILE A 1 91 ? -11.471 -2.237 -5.203 1.00 43.25 91 ILE A O 1
ATOM 733 N N . ALA A 1 92 ? -9.294 -1.746 -5.000 1.00 38.94 92 ALA A N 1
ATOM 734 C CA . ALA A 1 92 ? -8.924 -2.945 -4.248 1.00 38.94 92 ALA A CA 1
ATOM 735 C C . ALA A 1 92 ? -9.526 -2.936 -2.824 1.00 38.94 92 ALA A C 1
ATOM 737 O O . ALA A 1 92 ? -9.131 -2.121 -1.990 1.00 38.94 92 ALA A O 1
ATOM 738 N N . TYR A 1 93 ? -10.455 -3.852 -2.528 1.00 45.28 93 TYR A N 1
ATOM 739 C CA . TYR A 1 93 ? -11.086 -3.990 -1.207 1.00 45.28 93 TYR A CA 1
ATOM 740 C C . TYR A 1 93 ? -10.380 -5.041 -0.333 1.00 45.28 93 TYR A C 1
ATOM 742 O O . TYR A 1 93 ? -10.100 -6.155 -0.778 1.00 45.28 93 TYR A O 1
ATOM 750 N N . ILE A 1 94 ? -10.120 -4.716 0.938 1.00 47.97 94 ILE A N 1
ATOM 751 C CA . ILE A 1 94 ? -9.714 -5.701 1.951 1.00 47.97 94 ILE A CA 1
ATOM 752 C C . ILE A 1 94 ? -11.000 -6.321 2.516 1.00 47.97 94 ILE A C 1
ATOM 754 O O . ILE A 1 94 ? -11.577 -5.818 3.479 1.00 47.97 94 ILE A O 1
ATOM 758 N N . ASP A 1 95 ? -11.447 -7.415 1.896 1.00 50.03 95 ASP A N 1
ATOM 759 C CA . ASP A 1 95 ? -12.790 -7.993 2.100 1.00 50.03 95 ASP A CA 1
ATOM 760 C C . ASP A 1 95 ? -13.046 -8.593 3.496 1.00 50.03 95 ASP A C 1
ATOM 762 O O . ASP A 1 95 ? -14.180 -8.799 3.918 1.00 50.03 95 ASP A O 1
ATOM 766 N N . ASP A 1 96 ? -11.993 -8.847 4.275 1.00 53.53 96 ASP A N 1
ATOM 767 C CA . ASP A 1 96 ? -12.111 -9.757 5.417 1.00 53.53 96 ASP A CA 1
ATOM 768 C C . ASP A 1 96 ? -12.213 -9.083 6.795 1.00 53.53 96 ASP A C 1
ATOM 770 O O . ASP A 1 96 ? -12.494 -9.769 7.782 1.00 53.53 96 ASP A O 1
ATOM 774 N N . TYR A 1 97 ? -12.001 -7.762 6.916 1.00 58.19 97 TYR A N 1
ATOM 775 C CA . TYR A 1 97 ? -11.947 -7.108 8.236 1.00 58.19 97 TYR A CA 1
ATOM 776 C C . TYR A 1 97 ? -12.543 -5.692 8.303 1.00 58.19 97 TYR A C 1
ATOM 778 O O . TYR A 1 97 ? -11.833 -4.713 8.498 1.00 58.19 97 TYR A O 1
ATOM 786 N N . ASN A 1 98 ? -13.872 -5.569 8.266 1.00 69.38 98 ASN A N 1
ATOM 787 C CA . ASN A 1 98 ? -14.582 -4.288 8.437 1.00 69.38 98 ASN A CA 1
ATOM 788 C C . ASN A 1 98 ? -14.801 -3.894 9.921 1.00 69.38 98 ASN A C 1
ATOM 790 O O . ASN A 1 98 ? -15.922 -3.612 10.363 1.00 69.38 98 ASN A O 1
ATOM 794 N N . LYS A 1 99 ? -13.742 -3.924 10.743 1.00 73.56 99 LYS A N 1
ATOM 795 C CA . LYS A 1 99 ? -13.807 -3.469 12.146 1.00 73.56 99 LYS A CA 1
ATOM 796 C C . LYS A 1 99 ? -12.974 -2.212 12.359 1.00 73.56 99 LYS A C 1
ATOM 798 O O . LYS A 1 99 ? -11.851 -2.097 11.881 1.00 73.56 99 LYS A O 1
ATOM 803 N N . VAL A 1 100 ? -13.537 -1.294 13.144 1.00 76.94 100 VAL A N 1
ATOM 804 C CA . VAL A 1 100 ? -12.851 -0.079 13.587 1.00 76.94 100 VAL A CA 1
ATOM 805 C C . VAL A 1 100 ? -11.821 -0.458 14.644 1.00 76.94 100 VAL A C 1
ATOM 807 O O . VAL A 1 100 ? -12.138 -1.186 15.586 1.00 76.94 100 VAL A O 1
ATOM 810 N N . ILE A 1 101 ? -10.602 0.044 14.488 1.00 77.94 101 ILE A N 1
ATOM 811 C CA . ILE A 1 101 ? -9.486 -0.198 15.397 1.00 77.94 101 ILE A CA 1
ATOM 812 C C . ILE A 1 101 ? -9.165 1.101 16.141 1.00 77.94 101 ILE A C 1
ATOM 814 O O . ILE A 1 101 ? -9.223 2.181 15.559 1.00 77.94 101 ILE A O 1
ATOM 818 N N . TYR A 1 102 ? -8.836 0.999 17.430 1.00 81.81 102 TYR A N 1
ATOM 819 C CA . TYR A 1 102 ? -8.454 2.134 18.272 1.00 81.81 102 TYR A CA 1
ATOM 820 C C . TYR A 1 102 ? -6.988 2.022 18.690 1.00 81.81 102 TYR A C 1
ATOM 822 O O . TYR A 1 102 ? -6.596 1.015 19.275 1.00 81.81 102 TYR A O 1
ATOM 830 N N . GLY A 1 103 ? -6.185 3.049 18.402 1.00 74.62 103 GLY A N 1
ATOM 831 C CA . GLY A 1 103 ? -4.844 3.195 18.981 1.00 74.62 103 GLY A CA 1
ATOM 832 C C . GLY A 1 103 ? -3.812 2.124 18.614 1.00 74.62 103 GLY A C 1
ATOM 833 O O . GLY A 1 103 ? -2.774 2.042 19.265 1.00 74.62 103 GLY A O 1
ATOM 834 N N . PHE A 1 104 ? -4.051 1.305 17.587 1.00 77.69 104 PHE A N 1
ATOM 835 C CA . PHE A 1 104 ? -3.080 0.293 17.168 1.00 77.69 104 PHE A CA 1
ATOM 836 C C . PHE A 1 104 ? -1.932 0.898 16.362 1.00 77.69 104 PHE A C 1
ATOM 838 O O . PHE A 1 104 ? -2.144 1.624 15.385 1.00 77.69 104 PHE A O 1
ATOM 845 N N . LYS A 1 105 ? -0.712 0.500 16.728 1.00 84.62 105 LYS A N 1
ATOM 846 C CA . LYS A 1 105 ? 0.478 0.719 15.911 1.00 84.62 105 LYS A CA 1
ATOM 847 C C . LYS A 1 105 ? 0.492 -0.279 14.756 1.00 84.62 105 LYS A C 1
ATOM 849 O O . LYS A 1 105 ? 0.365 -1.480 14.978 1.00 84.62 105 LYS A O 1
ATOM 854 N N . HIS A 1 106 ? 0.693 0.218 13.541 1.00 81.00 106 HIS A N 1
ATOM 855 C CA . HIS A 1 106 ? 0.860 -0.625 12.360 1.00 81.00 106 HIS A CA 1
ATOM 856 C C . HIS A 1 106 ? 2.073 -0.168 11.559 1.00 81.00 106 HIS A C 1
ATOM 858 O O . HIS A 1 106 ? 2.386 1.023 11.507 1.00 81.00 106 HIS A O 1
ATOM 864 N N . THR A 1 107 ? 2.712 -1.116 10.886 1.00 84.69 107 THR A N 1
ATOM 865 C CA . THR A 1 107 ? 3.773 -0.831 9.925 1.00 84.69 107 THR A CA 1
ATOM 866 C C . THR A 1 107 ? 3.441 -1.536 8.623 1.00 84.69 107 THR A C 1
ATOM 868 O O . THR A 1 107 ? 3.267 -2.752 8.600 1.00 84.69 107 THR A O 1
ATOM 871 N N . LEU A 1 108 ? 3.364 -0.763 7.544 1.00 85.31 108 LEU A N 1
ATOM 872 C CA . LEU A 1 108 ? 3.320 -1.285 6.188 1.00 85.31 108 LEU A CA 1
ATOM 873 C C . LEU A 1 108 ? 4.733 -1.230 5.606 1.00 85.31 108 LEU A C 1
ATOM 875 O O . LEU A 1 108 ? 5.330 -0.156 5.533 1.00 85.31 108 LEU A O 1
ATOM 879 N N . THR A 1 109 ? 5.248 -2.379 5.174 1.00 85.88 109 THR A N 1
ATOM 880 C CA . THR A 1 109 ? 6.544 -2.487 4.495 1.00 85.88 109 THR A CA 1
ATOM 881 C C . THR A 1 109 ? 6.316 -2.918 3.054 1.00 85.88 109 THR A C 1
ATOM 883 O O . THR A 1 109 ? 5.814 -4.010 2.803 1.00 85.88 109 THR A O 1
ATOM 886 N N . LEU A 1 110 ? 6.706 -2.068 2.110 1.00 86.50 110 LEU A N 1
ATOM 887 C CA . LEU A 1 110 ? 6.805 -2.405 0.693 1.00 86.50 110 LEU A CA 1
ATOM 888 C C . LEU A 1 110 ? 8.274 -2.688 0.370 1.00 86.50 110 LEU A C 1
ATOM 890 O O . LEU A 1 110 ? 9.156 -2.006 0.887 1.00 86.50 110 LEU A O 1
ATOM 894 N N . VAL A 1 111 ? 8.554 -3.668 -0.485 1.00 85.38 111 VAL A N 1
ATOM 895 C CA . VAL A 1 111 ? 9.926 -3.981 -0.910 1.00 85.38 111 VAL A CA 1
ATOM 896 C C . VAL A 1 111 ? 10.065 -3.655 -2.383 1.00 85.38 111 VAL A C 1
ATOM 898 O O . VAL A 1 111 ? 9.423 -4.280 -3.226 1.00 85.38 111 VAL A O 1
ATOM 901 N N . ARG A 1 112 ? 10.927 -2.689 -2.696 1.00 86.62 112 ARG A N 1
ATOM 902 C CA . ARG A 1 112 ? 11.315 -2.400 -4.070 1.00 86.62 112 ARG A CA 1
ATOM 903 C C . ARG A 1 112 ? 12.499 -3.276 -4.457 1.00 86.62 112 ARG A C 1
ATOM 905 O O . ARG A 1 112 ? 13.568 -3.174 -3.855 1.00 86.62 112 ARG A O 1
ATOM 912 N N . LYS A 1 113 ? 12.311 -4.115 -5.471 1.00 84.56 113 LYS A N 1
ATOM 913 C CA . LYS A 1 113 ? 13.357 -4.949 -6.071 1.00 84.56 113 LYS A CA 1
ATOM 914 C C . LYS A 1 113 ? 13.994 -4.253 -7.279 1.00 84.56 113 LYS A C 1
ATOM 916 O O . LYS A 1 113 ? 13.480 -3.252 -7.777 1.00 84.56 113 LYS A O 1
ATOM 921 N N . SER A 1 114 ? 15.141 -4.765 -7.720 1.00 86.50 114 SER A N 1
ATOM 922 C CA . SER A 1 114 ? 15.813 -4.362 -8.963 1.00 86.50 114 SER A CA 1
ATOM 923 C C . SER A 1 114 ? 15.357 -5.228 -10.143 1.00 86.50 114 SER A C 1
ATOM 925 O O . SER A 1 114 ? 16.186 -5.853 -10.804 1.00 86.50 114 SER A O 1
ATOM 927 N N . ASP A 1 115 ? 14.048 -5.328 -10.349 1.00 84.31 115 ASP A N 1
ATOM 928 C CA . ASP A 1 115 ? 13.433 -6.032 -11.475 1.00 84.31 115 ASP A CA 1
ATOM 929 C C . ASP A 1 115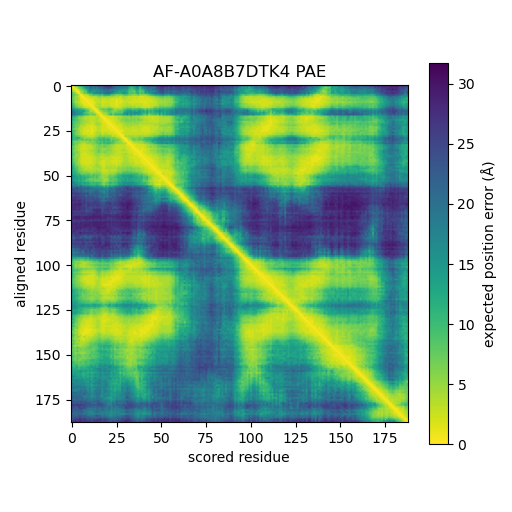 ? 12.606 -5.063 -12.334 1.00 84.31 115 ASP A C 1
ATOM 931 O O . ASP A 1 115 ? 12.398 -3.899 -11.976 1.00 84.31 115 ASP A O 1
ATOM 935 N N . ASN A 1 116 ? 12.181 -5.545 -13.502 1.00 81.81 116 ASN A N 1
ATOM 936 C CA . ASN A 1 116 ? 11.414 -4.777 -14.484 1.00 81.81 116 ASN A CA 1
ATOM 937 C C . ASN A 1 116 ? 9.949 -5.246 -14.550 1.00 81.81 116 ASN A C 1
ATOM 939 O O . ASN A 1 116 ? 9.246 -4.931 -15.507 1.00 81.81 116 ASN A O 1
ATOM 943 N N . ASP A 1 117 ? 9.473 -5.968 -13.530 1.00 80.50 117 ASP A N 1
ATOM 944 C CA . ASP A 1 117 ? 8.157 -6.629 -13.520 1.00 80.50 117 ASP A CA 1
ATOM 945 C C . ASP A 1 117 ? 6.992 -5.632 -13.603 1.00 80.50 117 ASP A C 1
ATOM 947 O O . ASP A 1 117 ? 5.909 -5.951 -14.091 1.00 80.50 117 ASP A O 1
ATOM 951 N N . ALA A 1 118 ? 7.218 -4.391 -13.163 1.00 75.44 118 ALA A N 1
ATOM 952 C CA . ALA A 1 118 ? 6.244 -3.308 -13.258 1.00 75.44 118 ALA A CA 1
ATOM 953 C C . ALA A 1 118 ? 6.056 -2.761 -14.691 1.00 75.44 118 ALA A C 1
ATOM 955 O O . ALA A 1 118 ? 5.181 -1.921 -14.908 1.00 75.44 118 ALA A O 1
ATOM 956 N N . ILE A 1 119 ? 6.879 -3.176 -15.661 1.00 80.12 119 ILE A N 1
ATOM 957 C CA . ILE A 1 119 ? 6.910 -2.614 -17.015 1.00 80.12 119 ILE A CA 1
ATOM 958 C C . ILE A 1 119 ? 6.373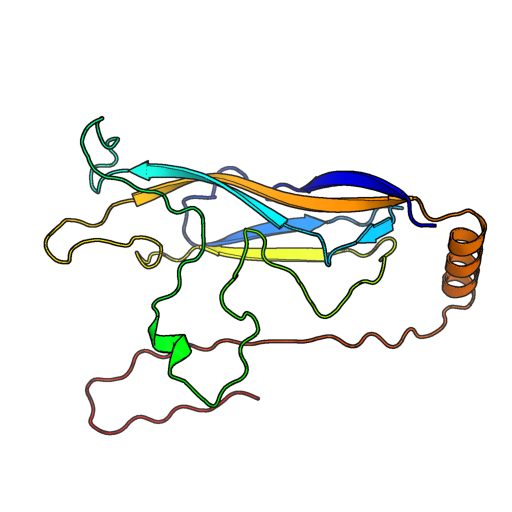 -3.637 -18.014 1.00 80.12 119 ILE A C 1
ATOM 960 O O . ILE A 1 119 ? 6.993 -4.660 -18.289 1.00 80.12 119 ILE A O 1
ATOM 964 N N . PHE A 1 120 ? 5.239 -3.314 -18.637 1.00 79.94 120 PHE A N 1
ATOM 965 C CA . PHE A 1 120 ? 4.726 -4.073 -19.774 1.00 79.94 120 PHE A CA 1
ATOM 966 C C . PHE A 1 120 ? 5.250 -3.478 -21.085 1.00 79.94 120 PHE A C 1
ATOM 968 O O . PHE A 1 120 ? 4.980 -2.315 -21.392 1.00 79.94 120 PHE A O 1
ATOM 975 N N . ARG A 1 121 ? 5.992 -4.267 -21.870 1.00 77.00 121 ARG A N 1
ATOM 976 C CA . ARG A 1 121 ? 6.569 -3.830 -23.150 1.00 77.00 121 ARG A CA 1
ATOM 977 C C . ARG A 1 121 ? 6.559 -4.920 -24.215 1.00 77.00 121 ARG A C 1
ATOM 979 O O . ARG A 1 121 ? 6.451 -6.107 -23.922 1.00 77.00 121 ARG A O 1
ATOM 986 N N . VAL A 1 122 ? 6.760 -4.500 -25.462 1.00 77.44 122 VAL A N 1
ATOM 987 C CA . VAL A 1 122 ? 7.112 -5.403 -26.565 1.00 77.44 122 VAL A CA 1
ATOM 988 C C . VAL A 1 122 ? 8.561 -5.873 -26.382 1.00 77.44 122 VAL A C 1
ATOM 990 O O . VAL A 1 122 ? 9.442 -5.068 -26.079 1.00 77.44 122 VAL A O 1
ATOM 993 N N . ALA A 1 123 ? 8.818 -7.168 -26.588 1.00 77.38 123 ALA A N 1
ATOM 994 C CA . ALA A 1 123 ? 10.092 -7.820 -26.259 1.00 77.38 123 ALA A CA 1
ATOM 995 C C . ALA A 1 123 ? 11.339 -7.199 -26.926 1.00 77.38 123 ALA A C 1
ATOM 997 O O . ALA A 1 123 ? 12.440 -7.302 -26.390 1.00 77.38 123 ALA A O 1
ATOM 998 N N . THR A 1 124 ? 11.178 -6.546 -28.078 1.00 78.62 124 THR A N 1
ATOM 999 C CA . THR A 1 124 ? 12.274 -5.961 -28.867 1.00 78.62 124 THR A CA 1
ATOM 1000 C C . THR A 1 124 ? 12.693 -4.556 -28.428 1.00 78.62 124 THR A C 1
ATOM 1002 O O . THR A 1 124 ? 13.707 -4.057 -28.910 1.00 78.62 124 THR A O 1
ATOM 1005 N N . LEU A 1 125 ? 11.941 -3.903 -27.538 1.00 79.81 125 LEU A N 1
ATOM 1006 C CA . LEU A 1 125 ? 12.233 -2.542 -27.072 1.00 79.81 125 LEU A CA 1
ATOM 1007 C C . LEU A 1 125 ? 13.011 -2.561 -25.760 1.00 79.81 125 LEU A C 1
ATOM 1009 O O . LEU A 1 125 ? 12.777 -3.436 -24.942 1.00 79.81 125 LEU A O 1
ATOM 1013 N N . ALA A 1 126 ? 13.904 -1.600 -25.530 1.00 82.88 126 ALA A N 1
ATOM 1014 C CA . ALA A 1 126 ? 14.619 -1.493 -24.256 1.00 82.88 126 ALA A CA 1
ATOM 1015 C C . ALA A 1 126 ? 13.657 -1.323 -23.061 1.00 82.88 126 ALA A C 1
ATOM 1017 O O . ALA A 1 126 ? 12.565 -0.765 -23.201 1.00 82.88 126 ALA A O 1
ATOM 1018 N N . ASP A 1 1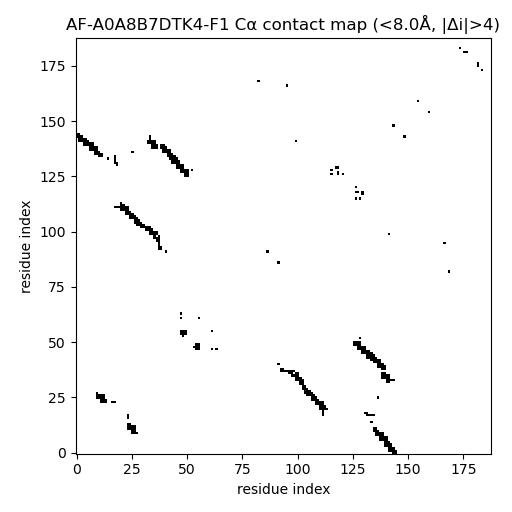27 ? 14.077 -1.793 -21.885 1.00 81.56 127 ASP A N 1
ATOM 1019 C CA . ASP A 1 127 ? 13.344 -1.584 -20.635 1.00 81.56 127 ASP A CA 1
ATOM 1020 C C . ASP A 1 127 ? 13.280 -0.093 -20.282 1.00 81.56 127 ASP A C 1
ATOM 1022 O O . ASP A 1 127 ? 14.283 0.617 -20.338 1.00 81.56 127 ASP A O 1
ATOM 1026 N N . GLY A 1 128 ? 12.094 0.387 -19.907 1.00 83.50 128 GLY A N 1
ATOM 1027 C CA . GLY A 1 128 ? 11.952 1.703 -19.292 1.00 83.50 128 GLY A CA 1
ATOM 1028 C C . GLY A 1 128 ? 12.417 1.702 -17.832 1.00 83.50 128 GLY A C 1
ATOM 1029 O O . GLY A 1 128 ? 12.904 0.707 -17.301 1.00 83.50 128 GLY A O 1
ATOM 1030 N N . LYS A 1 129 ? 12.201 2.819 -17.146 1.00 84.94 129 LYS A N 1
ATOM 1031 C CA . LYS A 1 129 ? 12.478 2.991 -15.721 1.00 84.94 129 LYS A CA 1
ATOM 1032 C C . LYS A 1 129 ? 11.288 3.660 -15.047 1.00 84.94 129 LYS A C 1
ATOM 1034 O O . LYS A 1 129 ? 10.889 4.757 -15.423 1.00 84.94 129 LYS A O 1
ATOM 1039 N N . VAL A 1 130 ? 10.720 3.018 -14.028 1.00 86.06 130 VAL A N 1
ATOM 1040 C CA . VAL A 1 130 ? 9.662 3.626 -13.205 1.00 86.06 130 VAL A CA 1
ATOM 1041 C C . VAL A 1 130 ? 10.312 4.492 -12.132 1.00 86.06 130 VAL A C 1
ATOM 1043 O O . VAL A 1 130 ? 10.956 3.968 -11.223 1.00 86.06 130 VAL A O 1
ATOM 1046 N N . ASN A 1 131 ? 10.132 5.806 -12.207 1.00 87.06 131 ASN A N 1
ATOM 1047 C CA . ASN A 1 131 ? 10.559 6.736 -11.169 1.00 87.06 131 ASN A CA 1
ATOM 1048 C C . ASN A 1 131 ? 9.360 7.126 -10.299 1.00 87.06 131 ASN A C 1
ATOM 1050 O O . ASN A 1 131 ? 8.412 7.725 -10.791 1.00 87.06 131 ASN A O 1
ATOM 1054 N N . LEU A 1 132 ? 9.385 6.777 -9.017 1.00 87.31 132 LEU A N 1
ATOM 1055 C CA . LEU A 1 132 ? 8.357 7.143 -8.047 1.00 87.31 132 LEU A CA 1
ATOM 1056 C C . LEU A 1 132 ? 8.703 8.493 -7.425 1.00 87.31 132 LEU A C 1
ATOM 1058 O O . LEU A 1 132 ? 9.792 8.663 -6.875 1.00 87.31 132 LEU A O 1
ATOM 1062 N N . ASP A 1 133 ? 7.759 9.420 -7.508 1.00 86.94 133 ASP A N 1
ATOM 1063 C CA . ASP A 1 133 ? 7.848 10.756 -6.926 1.00 86.94 133 ASP A CA 1
ATOM 1064 C C . ASP A 1 133 ? 7.171 10.777 -5.540 1.00 86.94 133 ASP A C 1
ATOM 1066 O O . ASP A 1 133 ? 7.662 11.435 -4.622 1.00 86.94 133 ASP A O 1
ATOM 1070 N N . LYS A 1 134 ? 6.090 9.999 -5.354 1.00 86.06 134 LYS A N 1
ATOM 1071 C CA . LYS A 1 134 ? 5.345 9.910 -4.091 1.00 86.06 134 LYS A CA 1
ATOM 1072 C C . LYS A 1 134 ? 4.746 8.522 -3.874 1.00 86.06 134 LYS A C 1
ATOM 1074 O O . LYS A 1 134 ? 4.269 7.880 -4.807 1.00 86.06 134 LYS A O 1
ATOM 1079 N N . ILE A 1 135 ? 4.735 8.078 -2.621 1.00 87.50 135 ILE A N 1
ATOM 1080 C CA . ILE A 1 135 ? 3.939 6.937 -2.157 1.00 87.50 135 ILE A CA 1
ATOM 1081 C C . ILE A 1 135 ? 3.258 7.376 -0.872 1.00 87.50 135 ILE A C 1
ATOM 1083 O O . ILE A 1 135 ? 3.948 7.868 0.016 1.00 87.50 135 ILE A O 1
ATOM 1087 N N . SER A 1 136 ? 1.952 7.166 -0.756 1.00 85.81 136 SER A N 1
ATOM 1088 C CA . SER A 1 136 ? 1.197 7.505 0.452 1.00 85.81 136 SER A CA 1
ATOM 1089 C C . SER A 1 136 ? 0.132 6.464 0.755 1.00 85.81 136 SER A C 1
ATOM 1091 O O . SER A 1 136 ? -0.542 5.974 -0.145 1.00 85.81 136 SER A O 1
ATOM 1093 N N . LEU A 1 137 ? -0.044 6.150 2.035 1.00 87.56 137 LEU A N 1
ATOM 1094 C CA . LEU A 1 137 ? -1.124 5.305 2.533 1.00 87.56 137 LEU A CA 1
ATOM 1095 C C . LEU A 1 137 ? -2.231 6.192 3.093 1.00 87.56 137 LEU A C 1
ATOM 1097 O O . LEU A 1 137 ? -1.986 6.992 3.988 1.00 87.56 137 LEU A O 1
ATOM 1101 N N . PHE A 1 138 ? -3.449 6.032 2.599 1.00 84.75 138 PHE A N 1
ATOM 1102 C CA . PHE A 1 138 ? -4.622 6.737 3.092 1.00 84.75 138 PHE A CA 1
ATOM 1103 C C . PHE A 1 138 ? -5.472 5.792 3.926 1.00 84.75 138 PHE A C 1
ATOM 1105 O O . PHE A 1 138 ? -5.795 4.697 3.474 1.00 84.75 138 PHE A O 1
ATOM 1112 N N . ILE A 1 139 ? -5.845 6.209 5.137 1.00 86.31 139 ILE A N 1
ATOM 1113 C CA . ILE A 1 139 ? -6.701 5.409 6.026 1.00 86.31 139 ILE A CA 1
ATOM 1114 C C . ILE A 1 139 ? -7.841 6.271 6.553 1.00 86.31 139 ILE A C 1
ATOM 1116 O O . ILE A 1 139 ? -7.582 7.371 7.055 1.00 86.31 139 ILE A O 1
ATOM 1120 N N . PRO A 1 140 ? -9.089 5.787 6.489 1.00 86.00 140 PRO A N 1
ATOM 1121 C CA . PRO A 1 140 ? -10.220 6.526 7.009 1.00 86.00 140 PRO A CA 1
ATOM 1122 C C . PRO A 1 140 ? -10.184 6.612 8.533 1.00 86.00 140 PRO A C 1
ATOM 1124 O O . PRO A 1 140 ? -9.943 5.629 9.242 1.00 86.00 140 PRO A O 1
ATOM 1127 N N . GLN A 1 141 ? -10.467 7.814 9.026 1.00 85.75 141 GLN A N 1
ATOM 1128 C CA . GLN A 1 141 ? -10.730 8.084 10.431 1.00 85.75 141 GLN A CA 1
ATOM 1129 C C . GLN A 1 141 ? -12.236 8.070 10.678 1.00 85.75 141 GLN A C 1
ATOM 1131 O O . GLN A 1 141 ? -13.011 8.706 9.959 1.00 85.75 141 GLN A O 1
ATOM 1136 N N . VAL A 1 142 ? -12.644 7.366 11.727 1.00 84.88 142 VAL A N 1
ATOM 1137 C CA . VAL A 1 142 ? -14.050 7.196 12.094 1.00 84.88 142 VAL A CA 1
ATOM 1138 C C . VAL A 1 142 ? -14.331 7.991 13.361 1.00 84.88 142 VAL A C 1
ATOM 1140 O O . VAL A 1 142 ? -13.553 7.946 14.310 1.00 84.88 142 VAL A O 1
ATOM 1143 N N . ILE A 1 143 ? -15.452 8.706 13.409 1.00 83.94 143 ILE A N 1
ATOM 1144 C CA . ILE A 1 143 ? -15.983 9.223 14.672 1.00 83.94 143 ILE A CA 1
ATOM 1145 C C . ILE A 1 143 ? -17.090 8.260 15.113 1.00 83.94 143 ILE A C 1
ATOM 1147 O O . ILE A 1 143 ? -18.131 8.182 14.455 1.00 83.94 143 ILE A O 1
ATOM 1151 N N . PRO A 1 144 ? -16.873 7.469 16.179 1.00 80.19 144 PRO A N 1
ATOM 1152 C CA . PRO A 1 144 ? -17.927 6.624 16.719 1.00 80.19 144 PRO A CA 1
ATOM 1153 C C . PRO A 1 144 ? -18.978 7.476 17.436 1.00 80.19 144 PRO A C 1
ATOM 1155 O O . PRO A 1 144 ? -18.658 8.513 18.020 1.00 80.19 144 PRO A O 1
ATOM 1158 N N . SER A 1 145 ? -20.222 6.997 17.451 1.00 83.06 145 SER A N 1
ATOM 1159 C CA . SER A 1 145 ? -21.271 7.602 18.279 1.00 83.06 145 SER A CA 1
ATOM 1160 C C . SER A 1 145 ? -20.939 7.489 19.774 1.00 83.06 145 SER A C 1
ATOM 1162 O O . SER A 1 145 ? -20.213 6.580 20.184 1.00 83.06 145 SER A O 1
ATOM 1164 N N . ASP A 1 146 ? -21.493 8.369 20.614 1.00 82.38 146 ASP A N 1
ATOM 1165 C CA . ASP A 1 146 ? -21.186 8.394 22.056 1.00 82.38 146 ASP A CA 1
ATOM 1166 C C . ASP A 1 146 ? -21.470 7.053 22.757 1.00 82.38 146 ASP A C 1
ATOM 1168 O O . ASP A 1 146 ? -20.723 6.637 23.646 1.00 82.38 146 ASP A O 1
ATOM 1172 N N . ILE A 1 147 ? -22.511 6.340 22.313 1.00 80.69 147 ILE A N 1
ATOM 1173 C CA . ILE A 1 147 ? -22.890 5.016 22.825 1.00 80.69 147 ILE A CA 1
ATOM 1174 C C . ILE A 1 147 ? -21.834 3.965 22.455 1.00 80.69 147 ILE A C 1
ATOM 1176 O O . ILE A 1 147 ? -21.356 3.228 23.318 1.00 80.69 147 ILE A O 1
ATOM 1180 N N . GLU A 1 148 ? -21.442 3.900 21.180 1.00 79.00 148 GLU A N 1
ATOM 1181 C CA . GLU A 1 148 ? -20.432 2.950 20.691 1.00 79.00 148 GLU A CA 1
ATOM 1182 C C . GLU A 1 148 ? -19.061 3.236 21.308 1.00 79.00 148 GLU A C 1
ATOM 1184 O O . GLU A 1 148 ? -18.354 2.310 21.705 1.00 79.00 148 GLU A O 1
ATOM 1189 N N . ARG A 1 149 ? -18.717 4.519 21.458 1.00 79.31 149 ARG A N 1
ATOM 1190 C CA . ARG A 1 149 ? -17.490 4.972 22.111 1.00 79.31 149 ARG A CA 1
ATOM 1191 C C . ARG A 1 149 ? -17.433 4.518 23.572 1.00 79.31 149 ARG A C 1
ATOM 1193 O O . ARG A 1 149 ? -16.414 3.984 23.999 1.00 79.31 149 ARG A O 1
ATOM 1200 N N . ASN A 1 150 ? -18.530 4.662 24.320 1.00 81.25 150 ASN A N 1
ATOM 1201 C CA . ASN A 1 150 ? -18.619 4.197 25.708 1.00 81.25 150 ASN A CA 1
ATOM 1202 C C . ASN A 1 150 ? -18.487 2.668 25.817 1.00 81.25 150 ASN A C 1
ATOM 1204 O O . ASN A 1 150 ? -17.770 2.162 26.678 1.00 81.25 150 ASN A O 1
ATOM 1208 N N . ASN A 1 151 ? -19.124 1.919 24.913 1.00 79.56 151 ASN A N 1
ATOM 1209 C CA . ASN A 1 151 ? -18.981 0.462 24.869 1.00 79.56 151 ASN A CA 1
ATOM 1210 C C . ASN A 1 151 ? -17.530 0.040 24.600 1.00 79.56 151 ASN A C 1
ATOM 1212 O O . ASN A 1 151 ? -17.043 -0.908 25.218 1.00 79.56 151 ASN A O 1
ATOM 1216 N N . LEU A 1 152 ? -16.825 0.765 23.727 1.00 74.94 152 LEU A N 1
ATOM 1217 C CA . LEU A 1 152 ? -15.412 0.516 23.454 1.00 74.94 152 LEU A CA 1
ATOM 1218 C C . LEU A 1 152 ? -14.533 0.813 24.671 1.00 74.94 152 LEU A C 1
ATOM 1220 O O . LEU A 1 152 ? -13.687 -0.008 25.013 1.00 74.94 152 LEU A O 1
ATOM 1224 N N . TYR A 1 153 ? -14.760 1.929 25.369 1.00 77.94 153 TYR A N 1
ATOM 1225 C CA . TYR A 1 153 ? -14.006 2.243 26.586 1.00 77.94 153 TYR A CA 1
ATOM 1226 C C . TYR A 1 153 ? -14.207 1.199 27.683 1.00 77.94 153 TYR A C 1
ATOM 1228 O O . TYR A 1 153 ? -13.227 0.748 28.270 1.00 77.94 153 TYR A O 1
ATOM 1236 N N . LYS A 1 154 ? -15.440 0.725 27.891 1.00 81.12 154 LYS A N 1
ATOM 1237 C CA . LYS A 1 154 ? -15.715 -0.371 28.834 1.00 81.12 154 LYS A CA 1
ATOM 1238 C C . LYS A 1 154 ? -14.994 -1.662 28.447 1.00 81.12 154 LYS A C 1
ATOM 1240 O O . LYS A 1 154 ? -14.469 -2.352 29.318 1.00 81.12 154 LYS A O 1
ATOM 1245 N N . ALA A 1 155 ? -14.943 -1.996 27.156 1.00 74.19 155 ALA A N 1
ATOM 1246 C CA . ALA A 1 155 ? -14.218 -3.171 26.665 1.00 74.19 155 ALA A CA 1
ATOM 1247 C C . ALA A 1 155 ? -12.695 -3.052 26.874 1.00 74.19 155 ALA A C 1
ATOM 1249 O O . ALA A 1 155 ? -12.045 -4.031 27.238 1.00 74.19 155 ALA A O 1
ATOM 1250 N N . ILE A 1 156 ? -12.137 -1.849 26.690 1.00 76.44 156 ILE A N 1
ATOM 1251 C CA . ILE A 1 156 ? -10.719 -1.553 26.940 1.00 76.44 156 ILE A CA 1
ATOM 1252 C C . ILE A 1 156 ? -10.399 -1.667 28.438 1.00 76.44 156 ILE A C 1
ATOM 1254 O O . ILE A 1 156 ? -9.438 -2.337 28.811 1.00 76.44 156 ILE A O 1
ATOM 1258 N N . GLU A 1 157 ? -11.214 -1.057 29.300 1.00 83.56 157 GLU A N 1
ATOM 1259 C CA . GLU A 1 157 ? -11.015 -1.063 30.756 1.00 83.56 157 GLU A CA 1
ATOM 1260 C C . GLU A 1 157 ? -11.122 -2.474 31.350 1.00 83.56 157 GLU A C 1
ATOM 1262 O O . GLU A 1 157 ? -10.306 -2.875 32.179 1.00 83.56 157 GLU A O 1
ATOM 1267 N N . SER A 1 158 ? -12.078 -3.268 30.861 1.00 84.44 158 SER A N 1
ATOM 1268 C CA . SER A 1 158 ? -12.271 -4.662 31.279 1.00 84.44 158 SER A CA 1
ATOM 1269 C C . SER A 1 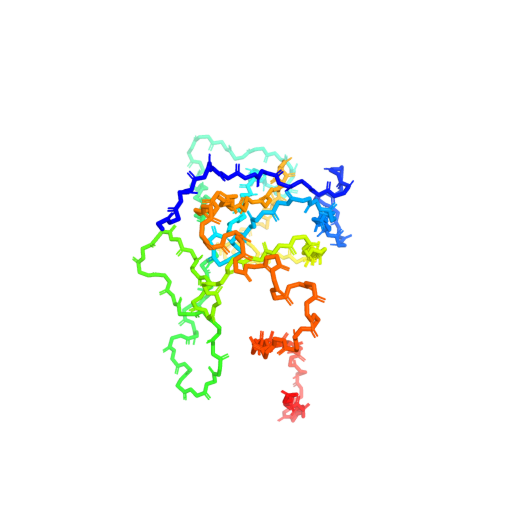158 ? -11.217 -5.636 30.735 1.00 84.44 158 SER A C 1
ATOM 1271 O O . SER A 1 158 ? -11.231 -6.806 31.116 1.00 84.44 158 SER A O 1
ATOM 1273 N N . LYS A 1 159 ? -10.292 -5.176 29.874 1.00 80.75 159 LYS A N 1
ATOM 1274 C CA . LYS A 1 159 ? -9.228 -5.985 29.245 1.00 80.75 159 LYS A CA 1
ATOM 1275 C C . LYS A 1 159 ? -9.748 -7.271 28.598 1.00 80.75 159 LYS A C 1
ATOM 1277 O O . LYS A 1 159 ? -9.077 -8.305 28.615 1.00 80.75 159 LYS A O 1
ATOM 1282 N N . VAL A 1 160 ? -10.955 -7.219 28.040 1.00 73.19 160 VAL A N 1
ATOM 1283 C CA . VAL A 1 160 ? -11.586 -8.389 27.429 1.00 73.19 160 VAL A CA 1
ATOM 1284 C C . VAL A 1 160 ? -10.742 -8.850 26.244 1.00 73.19 160 VAL A C 1
ATOM 1286 O O . VAL A 1 160 ? -10.383 -8.058 25.372 1.00 73.19 160 VAL A O 1
ATOM 1289 N N . THR A 1 161 ? -10.423 -10.144 26.198 1.00 62.44 161 THR A N 1
ATOM 1290 C CA . THR A 1 161 ? -9.755 -10.743 25.041 1.00 62.44 161 THR A CA 1
ATOM 1291 C C . THR A 1 161 ? -10.679 -10.656 23.833 1.00 62.44 161 THR A C 1
ATOM 1293 O O . THR A 1 161 ? -11.738 -11.280 23.800 1.00 62.44 161 THR A O 1
ATOM 1296 N N . LEU A 1 162 ? -10.276 -9.878 22.832 1.00 64.19 162 LEU A N 1
ATOM 1297 C CA . LEU A 1 162 ? -10.996 -9.784 21.570 1.00 64.19 162 LEU A CA 1
ATOM 1298 C C . LEU A 1 162 ? -10.480 -10.881 20.632 1.00 64.19 162 LEU A C 1
ATOM 1300 O O . LEU A 1 162 ? -9.295 -10.868 20.296 1.00 64.19 162 LEU A O 1
ATOM 1304 N N . PRO A 1 163 ? -11.324 -11.828 20.186 1.00 57.50 163 PRO A N 1
ATOM 1305 C CA . PRO A 1 163 ? -10.923 -12.770 19.155 1.00 57.50 163 PRO A CA 1
ATOM 1306 C C . PRO A 1 163 ? -10.699 -12.000 17.848 1.00 57.50 163 PRO A C 1
ATOM 1308 O O . PRO A 1 163 ? -11.635 -11.450 17.257 1.00 57.50 163 PRO A O 1
ATOM 1311 N N . VAL A 1 164 ? -9.437 -11.935 17.422 1.00 54.41 164 VAL A N 1
ATOM 1312 C CA . VAL A 1 164 ? -9.026 -11.336 16.151 1.00 54.41 164 VAL A CA 1
ATOM 1313 C C . VAL A 1 164 ? -8.674 -12.463 15.195 1.00 54.41 164 VAL A C 1
ATOM 1315 O O . VAL A 1 164 ? -7.639 -13.111 15.325 1.00 54.41 164 VAL A O 1
ATOM 1318 N N . THR A 1 165 ? -9.547 -12.703 14.227 1.00 50.66 165 THR A N 1
ATOM 1319 C CA . THR A 1 165 ? -9.236 -13.563 13.089 1.00 50.66 165 THR A CA 1
ATOM 1320 C C . THR A 1 165 ? -8.401 -12.752 12.106 1.00 50.66 165 THR A C 1
ATOM 1322 O O . THR A 1 165 ? -8.837 -11.693 11.659 1.00 50.66 165 THR A O 1
ATOM 1325 N N . PHE A 1 166 ? -7.204 -13.228 11.774 1.00 50.69 166 PHE A N 1
ATOM 1326 C CA . PHE A 1 166 ? -6.360 -12.623 10.747 1.00 50.69 166 PHE A CA 1
ATOM 1327 C C . PHE A 1 166 ? -6.192 -13.596 9.583 1.00 50.69 166 PHE A C 1
ATOM 1329 O O . PHE A 1 166 ? -6.215 -14.813 9.768 1.00 50.69 166 PHE A O 1
ATOM 1336 N N . ARG A 1 167 ? -6.021 -13.059 8.374 1.00 53.12 167 ARG A N 1
ATOM 1337 C CA . ARG A 1 167 ? -5.594 -13.838 7.212 1.00 53.12 167 ARG A CA 1
ATOM 1338 C C . ARG A 1 167 ? -4.156 -13.472 6.896 1.00 53.12 167 ARG A C 1
ATOM 1340 O O . ARG A 1 167 ? -3.864 -12.330 6.558 1.00 53.12 167 ARG A O 1
ATOM 1347 N N . LEU A 1 168 ? -3.270 -14.453 7.013 1.00 51.25 168 LEU A N 1
ATOM 1348 C CA . LEU A 1 168 ? -1.937 -14.390 6.434 1.00 51.25 168 LEU A CA 1
ATOM 1349 C C . LEU A 1 168 ? -2.019 -15.018 5.044 1.00 51.25 168 LEU A C 1
ATOM 1351 O O . LEU A 1 168 ? -2.588 -16.097 4.889 1.00 51.25 168 LEU A O 1
ATOM 1355 N N . ARG A 1 169 ? -1.477 -14.348 4.031 1.00 56.38 169 ARG A N 1
ATOM 1356 C CA . ARG A 1 169 ? -1.295 -14.947 2.709 1.00 56.38 169 ARG A CA 1
ATOM 1357 C C . ARG A 1 169 ? 0.164 -14.728 2.315 1.00 56.38 169 ARG A C 1
ATOM 1359 O O . ARG A 1 169 ? 0.621 -13.592 2.228 1.00 56.38 169 ARG A O 1
ATOM 1366 N N . GLN A 1 170 ? 0.894 -15.827 2.171 1.00 56.69 170 GLN A N 1
ATOM 1367 C CA . GLN A 1 170 ? 2.303 -15.857 1.793 1.00 56.69 170 GLN A CA 1
ATOM 1368 C C . GLN A 1 170 ? 2.397 -16.265 0.321 1.00 56.69 170 GLN A C 1
ATOM 1370 O O . GLN A 1 170 ? 1.702 -17.180 -0.114 1.00 56.69 170 GLN A O 1
ATOM 1375 N N . CYS A 1 171 ? 3.219 -15.558 -0.453 1.00 56.75 171 CYS A N 1
ATOM 1376 C CA . CYS A 1 171 ? 3.509 -15.897 -1.842 1.00 56.75 171 CYS A CA 1
ATOM 1377 C C . CYS A 1 171 ? 5.015 -16.106 -1.971 1.00 56.75 171 CYS A C 1
ATOM 1379 O O . CYS A 1 171 ? 5.782 -15.147 -1.879 1.00 56.75 171 CYS A O 1
ATOM 1381 N N . ASP A 1 172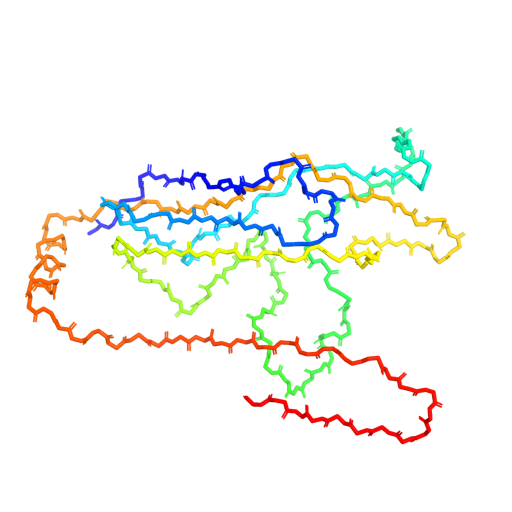 ? 5.419 -17.357 -2.170 1.00 56.50 172 ASP A N 1
ATOM 1382 C CA . ASP A 1 172 ? 6.807 -17.723 -2.421 1.00 56.50 172 ASP A CA 1
ATOM 1383 C C . ASP A 1 172 ? 7.003 -17.919 -3.926 1.00 56.50 172 ASP A C 1
ATOM 1385 O O . ASP A 1 172 ? 6.224 -18.605 -4.587 1.00 56.50 172 ASP A O 1
ATOM 1389 N N . THR A 1 173 ? 8.053 -17.318 -4.481 1.00 65.12 173 THR A N 1
ATOM 1390 C CA . THR A 1 173 ? 8.438 -17.502 -5.886 1.00 65.12 173 THR A CA 1
ATOM 1391 C C . THR A 1 173 ? 9.803 -18.172 -5.934 1.00 65.12 173 THR A C 1
ATOM 1393 O O . THR A 1 173 ? 10.735 -17.725 -5.267 1.00 65.12 173 THR A O 1
ATOM 1396 N N . ILE A 1 174 ? 9.930 -19.236 -6.727 1.00 67.94 174 ILE A N 1
ATOM 1397 C CA . ILE A 1 174 ? 11.197 -19.932 -6.964 1.00 67.94 174 ILE A CA 1
ATOM 1398 C C . ILE A 1 174 ? 11.545 -19.872 -8.450 1.00 67.94 174 ILE A C 1
ATOM 1400 O O . ILE A 1 174 ? 10.699 -20.115 -9.309 1.00 67.94 174 ILE A O 1
ATOM 1404 N N . THR A 1 175 ? 12.802 -19.560 -8.762 1.00 70.31 175 THR A N 1
ATOM 1405 C CA . THR A 1 175 ? 13.316 -19.669 -10.130 1.00 70.31 175 THR A CA 1
ATOM 1406 C C . THR A 1 175 ? 13.443 -21.145 -10.487 1.00 70.31 175 THR A C 1
ATOM 1408 O O . THR A 1 175 ? 14.188 -21.876 -9.831 1.00 70.31 175 THR A O 1
ATOM 1411 N N . VAL A 1 176 ? 12.724 -21.594 -11.517 1.00 77.44 176 VAL A N 1
ATOM 1412 C CA . VAL A 1 176 ? 12.779 -22.990 -11.968 1.00 77.44 176 VAL A CA 1
ATOM 1413 C C . VAL A 1 176 ? 14.167 -23.275 -12.568 1.00 77.44 176 VAL A C 1
ATOM 1415 O O . VAL A 1 176 ? 14.568 -22.591 -13.513 1.00 77.44 176 VAL A O 1
ATOM 1418 N N . PRO A 1 177 ? 14.926 -24.253 -12.040 1.00 75.62 177 PRO A N 1
ATOM 1419 C CA . PRO A 1 177 ? 16.208 -24.652 -12.617 1.00 75.62 177 PRO A CA 1
ATOM 1420 C C . PRO A 1 177 ? 16.024 -25.265 -14.014 1.00 75.62 177 PRO A C 1
ATOM 1422 O O . PRO A 1 177 ? 15.003 -25.888 -14.278 1.00 75.62 177 PRO A O 1
ATOM 1425 N N . GLN A 1 178 ? 17.034 -25.191 -14.890 1.00 81.94 178 GLN A N 1
ATOM 1426 C CA . GLN A 1 178 ? 16.987 -25.814 -16.232 1.00 81.94 178 GLN A CA 1
ATOM 1427 C C . GLN A 1 178 ? 16.991 -27.359 -16.224 1.00 81.94 178 GLN A C 1
ATOM 1429 O O . GLN A 1 178 ? 16.971 -27.991 -17.279 1.00 81.94 178 GLN A O 1
ATOM 1434 N N . PHE A 1 179 ? 17.048 -27.987 -15.051 1.00 84.31 179 PHE A N 1
ATOM 1435 C CA . PHE A 1 179 ? 17.012 -29.438 -14.923 1.00 84.31 179 PHE A CA 1
ATOM 1436 C C . PHE A 1 179 ? 15.590 -29.976 -15.114 1.00 84.31 179 PHE A C 1
ATOM 1438 O O . PHE A 1 179 ? 14.602 -29.301 -14.846 1.00 84.31 179 PHE A O 1
ATOM 1445 N N . THR A 1 180 ? 15.479 -31.240 -15.521 1.00 83.31 180 THR A N 1
ATOM 1446 C CA . THR A 1 180 ? 14.189 -31.924 -15.727 1.00 83.31 180 THR A CA 1
ATOM 1447 C C . THR A 1 180 ? 13.467 -32.282 -14.427 1.00 83.31 180 THR A C 1
ATOM 1449 O O . THR A 1 180 ? 12.352 -32.793 -14.461 1.00 83.31 180 THR A O 1
ATOM 1452 N N . THR A 1 181 ? 14.099 -32.059 -13.274 1.00 78.81 181 THR A N 1
ATOM 1453 C CA . THR A 1 181 ? 13.542 -32.347 -11.950 1.00 78.81 181 THR A CA 1
ATOM 1454 C C . THR A 1 181 ? 13.738 -31.132 -11.055 1.00 78.81 181 THR A C 1
ATOM 1456 O O . THR A 1 181 ? 14.853 -30.623 -10.938 1.00 78.81 181 THR A O 1
ATOM 1459 N N . PHE A 1 182 ? 12.668 -30.688 -10.396 1.00 84.06 182 PHE A N 1
ATOM 1460 C CA . PHE A 1 182 ? 12.733 -29.668 -9.355 1.00 84.06 182 PHE A CA 1
ATOM 1461 C C . PHE A 1 182 ? 11.844 -30.058 -8.173 1.00 84.06 182 PHE A C 1
ATOM 1463 O O . PHE A 1 182 ? 10.815 -30.711 -8.341 1.00 84.06 182 PHE A O 1
ATOM 1470 N N . THR A 1 183 ? 12.247 -29.636 -6.976 1.00 79.44 183 THR A N 1
ATOM 1471 C CA . THR A 1 183 ? 11.503 -29.873 -5.738 1.00 79.44 183 THR A CA 1
ATOM 1472 C C . THR A 1 183 ? 11.073 -28.531 -5.167 1.00 79.44 183 THR A C 1
ATOM 1474 O O . THR A 1 183 ? 11.922 -27.705 -4.834 1.00 79.44 183 THR A O 1
ATOM 1477 N N . TRP A 1 184 ? 9.766 -28.319 -5.016 1.00 80.06 184 TRP A N 1
ATOM 1478 C CA . TRP A 1 184 ? 9.203 -27.151 -4.339 1.00 80.06 184 TRP A CA 1
ATOM 1479 C C . TRP A 1 184 ? 8.492 -27.601 -3.064 1.00 80.06 184 TRP A C 1
ATOM 1481 O O . TRP A 1 184 ? 7.611 -28.458 -3.094 1.00 80.06 184 TRP A O 1
ATOM 1491 N N . ARG A 1 185 ? 8.899 -27.038 -1.923 1.00 73.25 185 ARG A N 1
ATOM 1492 C CA . ARG A 1 185 ? 8.138 -27.150 -0.678 1.00 73.25 185 ARG A CA 1
ATOM 1493 C C . ARG A 1 185 ? 7.012 -26.123 -0.671 1.00 73.25 185 ARG A C 1
ATOM 1495 O O . ARG A 1 185 ? 7.281 -24.927 -0.681 1.00 73.25 185 ARG A O 1
ATOM 1502 N N . LEU A 1 186 ? 5.776 -26.603 -0.618 1.00 61.34 186 LEU A N 1
ATOM 1503 C CA . LEU A 1 186 ? 4.622 -25.763 -0.323 1.00 61.34 186 LEU A CA 1
ATOM 1504 C C . LEU A 1 186 ? 4.708 -25.355 1.153 1.00 61.34 186 LEU A C 1
ATOM 1506 O O . LEU A 1 186 ? 4.680 -26.223 2.028 1.00 61.34 186 LEU A O 1
ATOM 1510 N N . SER A 1 187 ? 4.872 -24.061 1.423 1.00 58.59 187 SER A N 1
ATOM 1511 C CA . SER A 1 187 ? 4.700 -23.531 2.775 1.00 58.59 187 SER A CA 1
ATOM 1512 C C . SER A 1 187 ? 3.198 -23.410 3.043 1.00 58.59 187 SER A C 1
ATOM 1514 O O . SER A 1 187 ? 2.466 -22.905 2.190 1.00 58.59 187 SER A O 1
ATOM 1516 N N . VAL A 1 188 ? 2.746 -23.935 4.184 1.00 54.03 188 VAL A N 1
ATOM 1517 C CA . VAL A 1 188 ? 1.358 -23.826 4.672 1.00 54.03 188 VAL A CA 1
ATOM 1518 C C . VAL A 1 188 ? 1.250 -22.638 5.613 1.00 54.03 188 VAL A C 1
ATOM 1520 O O . VAL A 1 188 ? 2.211 -22.450 6.394 1.00 54.03 188 VAL A O 1
#

Secondary structure (DSSP, 8-state):
-PEEEEEEEE-BS-GGGTTSSEEEEEEE---S-EE-GGG-EEEEEEEEE-TTSPBPPBTB------S----GGGGS-TTS--S-PPPSSS----TT----EES--EEEEEEE-S--TT----TTSPP-EEEEEEEEEEEEEEE--HHHHHHHHHHHHTT---------------PPPSSS--------

Radius of gyration: 21.11 Å; Cα contacts (8 Å, |Δi|>4): 231; chains: 1; bounding box: 42×46×61 Å

pLDDT: mean 71.64, std 16.09, range [38.94, 91.88]